Protein AF-A0A938SQA9-F1 (afdb_monomer_lite)

Foldseek 3Di:
DPPPPDDDPDDDCVVVVVPDDDDDDDKDKFAAQADDPPDPDDWARIWIDDDQKIWHAHLVLPPIFIDRCVVCVPSPDGCCVVCVVVSVVVSVVRNVVVVVDDDDPSVVCCNVVVGRSVPPPPVPPVPCPPDPPPDPLLVVQVVLPPVVPQWHALCSQQVPDPDSVVSVVCQCVLPPVNPRIHGSVSRSCPPPDD

Radius of gyration: 28.44 Å; chains: 1; bounding box: 55×54×74 Å

Structure (mmCIF, N/CA/C/O backbone):
data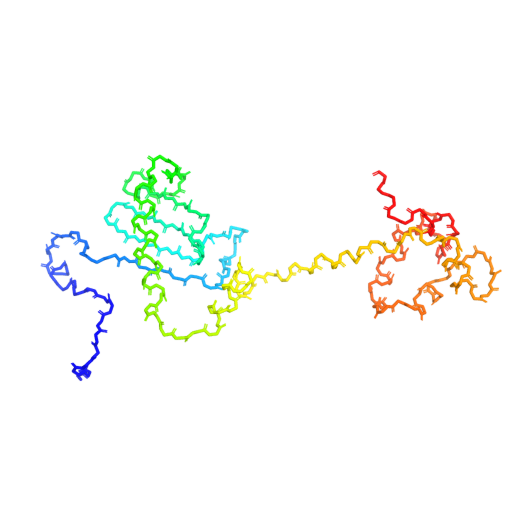_AF-A0A938SQA9-F1
#
_entry.id   AF-A0A938SQA9-F1
#
loop_
_atom_site.group_PDB
_atom_site.id
_atom_site.type_symbol
_atom_site.label_atom_id
_atom_site.label_alt_id
_atom_site.label_comp_id
_atom_site.label_asym_id
_atom_site.label_entity_id
_atom_site.label_seq_id
_atom_site.pdbx_PDB_ins_code
_atom_site.Cartn_x
_atom_site.Cartn_y
_atom_site.Cartn_z
_atom_site.occupancy
_atom_site.B_iso_or_equiv
_atom_site.auth_seq_id
_atom_site.auth_comp_id
_atom_site.auth_asym_id
_atom_site.auth_atom_id
_atom_site.pdbx_PDB_model_num
ATOM 1 N N . GLY A 1 1 ? -11.190 -30.948 10.405 1.00 49.88 1 GLY A N 1
ATOM 2 C CA . GLY A 1 1 ? -10.658 -30.102 11.488 1.00 49.88 1 GLY A CA 1
ATOM 3 C C . GLY A 1 1 ? -9.558 -29.235 10.922 1.00 49.88 1 GLY A C 1
ATOM 4 O O . GLY A 1 1 ? -8.825 -29.718 10.067 1.00 49.88 1 GLY A O 1
ATOM 5 N N . ARG A 1 2 ? -9.482 -27.964 11.330 1.00 51.16 2 ARG A N 1
ATOM 6 C CA . ARG A 1 2 ? -8.329 -27.094 11.043 1.00 51.16 2 ARG A CA 1
ATOM 7 C C . ARG A 1 2 ? -7.088 -27.708 11.719 1.00 51.16 2 ARG A C 1
ATOM 9 O O . ARG A 1 2 ? -7.249 -28.189 12.835 1.00 51.16 2 ARG A O 1
ATOM 16 N N . PRO A 1 3 ? -5.904 -27.733 11.088 1.00 67.00 3 PRO A N 1
ATOM 17 C CA . PRO A 1 3 ? -4.693 -28.218 11.747 1.00 67.00 3 PRO A CA 1
ATOM 18 C C . PRO A 1 3 ? -4.364 -27.350 12.970 1.00 67.00 3 PRO A C 1
ATOM 20 O O . PRO A 1 3 ? -4.473 -26.122 12.895 1.00 67.00 3 PRO A O 1
ATOM 23 N N . ASP A 1 4 ? -3.948 -27.980 14.070 1.00 66.69 4 ASP A N 1
ATOM 24 C CA . ASP A 1 4 ? -3.799 -27.359 15.400 1.00 66.69 4 ASP A CA 1
ATOM 25 C C . ASP A 1 4 ? -2.746 -26.232 15.475 1.00 66.69 4 ASP A C 1
ATOM 27 O O . ASP A 1 4 ? -2.646 -25.530 16.477 1.00 66.69 4 ASP A O 1
ATOM 31 N N . ASN A 1 5 ? -1.968 -26.024 14.411 1.00 76.75 5 ASN A N 1
ATOM 32 C CA . ASN A 1 5 ? -0.865 -25.066 14.331 1.00 76.75 5 ASN A CA 1
ATOM 33 C C . ASN A 1 5 ? -1.086 -23.915 13.330 1.00 76.75 5 ASN A C 1
ATOM 35 O O . ASN A 1 5 ? -0.167 -23.133 13.089 1.00 76.75 5 ASN A O 1
ATOM 39 N N . VAL A 1 6 ? -2.274 -23.786 12.728 1.00 75.69 6 VAL A N 1
ATOM 40 C CA . VAL A 1 6 ? -2.547 -22.685 11.789 1.00 75.69 6 VAL A CA 1
ATOM 41 C C . VAL A 1 6 ? -2.985 -21.444 12.560 1.00 75.69 6 VAL A C 1
ATOM 43 O O . VAL A 1 6 ? -4.162 -21.309 12.903 1.00 75.69 6 VAL A O 1
ATOM 46 N N . GLN A 1 7 ? -2.070 -20.498 12.770 1.00 81.00 7 GLN A N 1
ATOM 47 C CA . GLN A 1 7 ? -2.405 -19.169 13.283 1.00 81.00 7 GLN A CA 1
ATOM 48 C C . GLN A 1 7 ? -3.148 -18.362 12.208 1.00 81.00 7 GLN A C 1
ATOM 50 O O . GLN A 1 7 ? -2.720 -18.286 11.062 1.00 81.00 7 GLN A O 1
ATOM 55 N N . SER A 1 8 ? -4.316 -17.819 12.558 1.00 84.94 8 SER A N 1
ATOM 56 C CA . SER A 1 8 ? -5.137 -17.014 11.644 1.00 84.94 8 SER A CA 1
ATOM 57 C C . SER A 1 8 ? -4.740 -15.545 11.710 1.00 84.94 8 SER A C 1
ATOM 59 O O . SER A 1 8 ? -4.695 -14.988 12.807 1.00 84.94 8 SER A O 1
ATOM 61 N N . ASP A 1 9 ? -4.622 -14.895 10.553 1.00 87.38 9 ASP A N 1
ATOM 62 C CA . ASP A 1 9 ? -4.510 -13.428 10.479 1.00 87.38 9 ASP A CA 1
ATOM 63 C C . ASP A 1 9 ? -5.843 -12.731 10.810 1.00 87.38 9 ASP A C 1
ATOM 65 O O . ASP A 1 9 ? -5.880 -11.589 11.264 1.00 87.38 9 ASP A O 1
ATOM 69 N N . GLY A 1 10 ? -6.959 -13.446 10.633 1.00 89.00 10 GLY A N 1
ATOM 70 C CA . GLY A 1 10 ? -8.305 -12.966 10.941 1.00 89.00 10 GLY A CA 1
ATOM 71 C C . GLY A 1 10 ? -8.612 -12.791 12.436 1.00 89.00 10 GLY A C 1
ATOM 72 O O . GLY A 1 10 ? -7.844 -13.159 13.332 1.00 89.00 10 GLY A O 1
ATOM 73 N N . GLU A 1 11 ? -9.793 -12.238 12.692 1.00 91.12 11 GLU A N 1
ATOM 74 C CA . GLU A 1 11 ? -10.444 -12.204 14.004 1.00 91.12 11 GLU A CA 1
ATOM 75 C C . GLU A 1 11 ? -11.683 -13.091 13.951 1.00 91.12 11 GLU A C 1
ATOM 77 O O . GLU A 1 11 ? -12.368 -13.124 12.926 1.00 91.12 11 GLU A O 1
ATOM 82 N N . ASP A 1 12 ? -11.977 -13.793 15.045 1.00 90.69 12 ASP A N 1
ATOM 83 C CA . ASP A 1 12 ? -13.304 -14.378 15.211 1.00 90.69 12 ASP A CA 1
ATOM 84 C C . ASP A 1 12 ? -14.325 -13.243 15.347 1.00 90.69 12 ASP A C 1
ATOM 86 O O . ASP A 1 12 ? -14.087 -12.260 16.052 1.00 90.69 12 ASP A O 1
ATOM 90 N N . VAL A 1 13 ? -15.432 -13.359 14.622 1.00 93.88 13 VAL A N 1
ATOM 91 C CA . VAL A 1 13 ? -16.528 -12.375 14.602 1.00 93.88 13 VAL A CA 1
ATOM 92 C C . VAL A 1 13 ? -17.876 -13.043 14.864 1.00 93.88 13 VAL A C 1
ATOM 94 O O . VAL A 1 13 ? -18.923 -12.462 14.586 1.00 93.88 13 VAL A O 1
ATOM 97 N N . SER A 1 14 ? -17.864 -14.281 15.367 1.00 94.38 14 SER A N 1
ATOM 98 C CA . SER A 1 14 ? -19.069 -15.074 15.628 1.00 94.38 14 SER A CA 1
ATOM 99 C C . SER A 1 14 ? -20.016 -14.368 16.604 1.00 94.38 14 SER A C 1
ATOM 101 O O . SER A 1 14 ? -21.230 -14.444 16.451 1.00 94.38 14 SER A O 1
ATOM 103 N N . ASP A 1 15 ? -19.473 -13.612 17.558 1.00 94.62 15 ASP A N 1
ATOM 104 C CA . ASP A 1 15 ? -20.235 -12.760 18.471 1.00 94.62 15 ASP A CA 1
ATOM 105 C C . ASP A 1 15 ? -21.038 -11.670 17.742 1.00 94.62 15 ASP A C 1
ATOM 107 O O . ASP A 1 15 ? -22.209 -11.455 18.056 1.00 94.62 15 ASP A O 1
ATOM 111 N N . ILE A 1 16 ? -20.445 -11.024 16.732 1.00 95.00 16 ILE A N 1
ATOM 112 C CA . ILE A 1 16 ? -21.111 -10.003 15.908 1.00 95.00 16 ILE A CA 1
ATOM 113 C C . ILE A 1 16 ? -22.244 -10.630 15.089 1.00 95.00 16 ILE A C 1
ATOM 115 O O . ILE A 1 16 ? -23.342 -10.079 15.030 1.00 95.00 16 ILE A O 1
ATOM 119 N N . TRP A 1 17 ? -22.024 -11.821 14.519 1.00 93.44 17 TRP A N 1
ATOM 120 C CA . TRP A 1 17 ? -23.081 -12.577 13.830 1.00 93.44 17 TRP A CA 1
ATOM 121 C C . TRP A 1 17 ? -24.262 -12.926 14.747 1.00 93.44 17 TRP A C 1
ATOM 123 O O . TRP A 1 17 ? -25.390 -13.045 14.273 1.00 93.44 17 TRP A O 1
ATOM 133 N N . LEU A 1 18 ? -24.014 -13.063 16.051 1.00 96.75 18 LEU A N 1
ATOM 134 C CA . LEU A 1 18 ? -25.020 -13.354 17.075 1.00 96.75 18 LEU A CA 1
ATOM 135 C C . LEU A 1 18 ? -25.612 -12.091 17.732 1.00 96.75 18 LEU A C 1
ATOM 137 O O . LEU A 1 18 ? -26.348 -12.201 18.711 1.00 96.75 18 LEU A O 1
ATOM 141 N N . GLY A 1 19 ? -25.333 -10.902 17.187 1.00 96.31 19 GLY A N 1
ATOM 142 C CA . GLY A 1 19 ? -25.964 -9.640 17.586 1.00 96.31 19 GLY A CA 1
ATOM 143 C C . GLY A 1 19 ? -25.136 -8.751 18.517 1.00 96.31 19 GLY A C 1
ATOM 144 O O . GLY A 1 19 ? -25.627 -7.702 18.936 1.00 96.31 19 GLY A O 1
ATOM 145 N N . ALA A 1 20 ? -23.892 -9.119 18.840 1.00 96.56 20 ALA A N 1
ATOM 146 C CA . ALA A 1 20 ? -22.983 -8.211 19.535 1.00 96.56 20 ALA A CA 1
ATOM 147 C C . ALA A 1 20 ? -22.532 -7.058 18.617 1.00 96.56 20 ALA A C 1
ATOM 149 O O . ALA A 1 20 ? -22.509 -7.175 17.393 1.00 96.56 20 ALA A O 1
ATOM 150 N N . SER A 1 21 ? -22.114 -5.944 19.220 1.00 95.00 21 SER A N 1
ATOM 151 C CA . SER A 1 21 ? -21.495 -4.821 18.511 1.00 95.00 21 SER A CA 1
ATOM 152 C C . SER A 1 21 ? -20.201 -4.428 19.207 1.00 95.00 21 SER A C 1
ATOM 154 O O . SER A 1 21 ? -20.190 -4.154 20.408 1.00 95.00 21 SER A O 1
ATOM 156 N N . ARG A 1 22 ? -19.099 -4.420 18.456 1.00 93.06 22 ARG A N 1
ATOM 157 C CA . ARG A 1 22 ? -17.782 -3.975 18.922 1.00 93.06 22 ARG A CA 1
ATOM 158 C C . ARG A 1 22 ? -16.928 -3.502 17.747 1.00 93.06 22 ARG A C 1
ATOM 160 O O . ARG A 1 22 ? -17.129 -3.979 16.627 1.00 93.06 22 ARG A O 1
ATOM 167 N N . PRO A 1 23 ? -15.948 -2.612 17.980 1.00 90.25 23 PRO A N 1
ATOM 168 C CA . PRO A 1 23 ? -14.947 -2.319 16.970 1.00 90.25 23 PRO A CA 1
ATOM 169 C C . PRO A 1 23 ? -14.078 -3.551 16.690 1.00 90.25 23 PRO A C 1
ATOM 171 O O . PRO A 1 23 ? -13.968 -4.487 17.493 1.00 90.25 23 PRO A O 1
ATOM 174 N N . ARG A 1 24 ? -13.423 -3.517 15.533 1.00 90.25 24 ARG A N 1
ATOM 175 C CA . ARG A 1 24 ? -12.344 -4.443 15.202 1.00 90.25 24 ARG A CA 1
ATOM 176 C C . ARG A 1 24 ? -11.169 -4.240 16.166 1.00 90.25 24 ARG A C 1
ATOM 178 O O . ARG A 1 24 ? -10.905 -3.109 16.566 1.00 90.25 24 ARG A O 1
ATOM 185 N N . GLN A 1 25 ? -10.480 -5.318 16.534 1.00 90.62 25 GLN A N 1
ATOM 186 C CA . GLN A 1 25 ? -9.385 -5.260 17.511 1.00 90.62 25 GLN A CA 1
ATOM 187 C C . GLN A 1 25 ? -7.993 -5.266 16.871 1.00 90.62 25 GLN A C 1
ATOM 189 O O . GLN A 1 25 ? -7.050 -4.752 17.469 1.00 90.62 25 GLN A O 1
ATOM 194 N N . LYS A 1 26 ? -7.840 -5.849 15.678 1.00 93.31 26 LYS A N 1
ATOM 195 C CA . LYS A 1 26 ? -6.582 -5.895 14.928 1.00 93.31 26 LYS A CA 1
ATOM 196 C C . LYS A 1 26 ? -6.659 -4.992 13.696 1.00 93.31 26 LYS A C 1
ATOM 198 O O . LYS A 1 26 ? -7.711 -4.930 13.050 1.00 93.31 26 LYS A O 1
ATOM 203 N N . PRO A 1 27 ? -5.542 -4.373 13.290 1.00 95.75 27 PRO A N 1
ATOM 204 C CA . PRO A 1 27 ? -5.489 -3.646 12.032 1.00 95.75 27 PRO A CA 1
ATOM 205 C C . PRO A 1 27 ? -5.776 -4.559 10.836 1.00 95.75 27 PRO A C 1
ATOM 207 O O . PRO A 1 27 ? -5.541 -5.772 10.872 1.00 95.75 27 PRO A O 1
ATOM 210 N N . LEU A 1 28 ? -6.276 -3.964 9.760 1.00 97.12 28 LEU A N 1
ATOM 211 C CA . LEU A 1 28 ? -6.304 -4.592 8.443 1.00 97.12 28 LEU A CA 1
ATOM 212 C C . LEU A 1 28 ? -5.104 -4.108 7.639 1.00 97.12 28 LEU A C 1
ATOM 214 O O . LEU A 1 28 ? -4.744 -2.935 7.718 1.00 97.12 28 LEU A O 1
ATOM 218 N N . TYR A 1 29 ? -4.530 -5.006 6.849 1.00 97.56 29 TYR A N 1
ATOM 219 C CA . TYR A 1 29 ? -3.364 -4.736 6.025 1.00 97.56 29 TYR A CA 1
ATOM 220 C C . TYR A 1 29 ? -3.633 -5.157 4.586 1.00 97.56 29 TYR A C 1
ATOM 222 O O . TYR A 1 29 ? -4.278 -6.179 4.342 1.00 97.56 29 TYR A O 1
ATOM 230 N N . TRP A 1 30 ? -3.097 -4.392 3.644 1.00 97.00 30 TRP A N 1
ATOM 231 C CA . TRP A 1 30 ? -3.124 -4.716 2.226 1.00 97.00 30 TRP A CA 1
ATOM 232 C C . TRP A 1 30 ? -1.751 -4.483 1.611 1.00 97.00 30 TRP A C 1
ATOM 234 O O . TRP A 1 30 ? -1.043 -3.537 1.954 1.00 97.00 30 TRP A O 1
ATOM 244 N N . GLU A 1 31 ? -1.413 -5.347 0.662 1.00 95.88 31 GLU A N 1
ATOM 245 C CA . GLU A 1 31 ? -0.304 -5.159 -0.259 1.00 95.88 31 GLU A CA 1
ATOM 246 C C . GLU A 1 31 ? -0.830 -5.378 -1.677 1.00 95.88 31 GLU A C 1
ATOM 248 O O . GLU A 1 31 ? -1.293 -6.470 -2.018 1.00 95.88 31 GLU A O 1
ATOM 253 N N . TRP A 1 32 ? -0.752 -4.340 -2.504 1.00 91.81 32 TRP A N 1
ATOM 254 C CA . TRP A 1 32 ? -1.183 -4.378 -3.890 1.00 91.81 32 TRP A CA 1
ATOM 255 C C . TRP A 1 32 ? 0.025 -4.294 -4.816 1.00 91.81 32 TRP A C 1
ATOM 257 O O . TRP A 1 32 ? 0.603 -3.238 -5.041 1.00 91.81 32 TRP A O 1
ATOM 267 N N . LEU A 1 33 ? 0.431 -5.447 -5.347 1.00 93.00 33 LEU A N 1
ATOM 268 C CA . LEU A 1 33 ? 1.609 -5.561 -6.215 1.00 93.00 33 LEU A CA 1
ATOM 269 C C . LEU A 1 33 ? 1.308 -5.270 -7.690 1.00 93.00 33 LEU A C 1
ATOM 271 O O . LEU A 1 33 ? 2.221 -5.300 -8.510 1.00 93.00 33 LEU A O 1
ATOM 275 N N . PHE A 1 34 ? 0.048 -5.027 -8.042 1.00 89.50 34 PHE A N 1
ATOM 276 C CA . PHE A 1 34 ? -0.422 -4.870 -9.417 1.00 89.50 34 PHE A CA 1
ATOM 277 C C . PHE A 1 34 ? -1.268 -3.607 -9.546 1.00 89.50 34 PHE A C 1
ATOM 279 O O . PHE A 1 34 ? -1.771 -3.087 -8.551 1.00 89.50 34 PHE A O 1
ATOM 286 N N . ARG A 1 35 ? -1.414 -3.111 -10.773 1.00 85.19 35 ARG A N 1
ATOM 287 C CA . ARG A 1 35 ? -2.228 -1.934 -11.068 1.00 85.19 35 ARG A CA 1
ATOM 288 C C . ARG A 1 35 ? -3.704 -2.183 -10.783 1.00 85.19 35 ARG A C 1
ATOM 290 O O . ARG A 1 35 ? -4.221 -3.288 -10.954 1.00 85.19 35 ARG A O 1
ATOM 297 N N . VAL A 1 36 ? -4.388 -1.101 -10.429 1.00 78.69 36 VAL A N 1
ATOM 298 C CA . VAL A 1 36 ? -5.848 -1.043 -10.427 1.00 78.69 36 VAL A CA 1
ATOM 299 C C . VAL A 1 36 ? -6.305 -0.926 -11.878 1.00 78.69 36 VAL A C 1
ATOM 301 O O . VAL A 1 36 ? -5.870 -0.038 -12.607 1.00 78.69 36 VAL A O 1
ATOM 304 N N . TRP A 1 37 ? -7.129 -1.863 -12.339 1.00 71.81 37 TRP A N 1
ATOM 305 C CA . TRP A 1 37 ? -7.622 -1.852 -13.715 1.00 71.81 37 TRP A CA 1
ATOM 306 C C . TRP A 1 37 ? -8.806 -0.891 -13.843 1.00 71.81 37 TRP A C 1
ATOM 308 O O . TRP A 1 37 ? -9.750 -0.980 -13.064 1.00 71.81 37 TRP A O 1
ATOM 318 N N . GLY A 1 38 ? -8.778 -0.025 -14.859 1.00 69.06 38 GLY A N 1
ATOM 319 C CA . GLY A 1 38 ? -9.880 0.894 -15.179 1.00 69.06 38 GLY A CA 1
ATOM 320 C C . GLY A 1 38 ? -9.699 2.334 -14.692 1.00 69.06 38 GLY A C 1
ATOM 321 O O . GLY A 1 38 ? -10.524 3.172 -15.036 1.00 69.06 38 GLY A O 1
ATOM 322 N N . ASP A 1 39 ? -8.616 2.629 -13.974 1.00 63.75 39 ASP A N 1
ATOM 323 C CA . ASP A 1 39 ? -8.245 3.976 -13.538 1.00 63.75 39 ASP A CA 1
ATOM 324 C C . ASP A 1 39 ? -6.749 4.218 -13.830 1.00 63.75 39 ASP A C 1
ATOM 326 O O . ASP A 1 39 ? -5.946 3.282 -13.816 1.00 63.75 39 ASP A O 1
ATOM 330 N N . GLU A 1 40 ? -6.363 5.460 -14.130 1.00 73.25 40 GLU A N 1
ATOM 331 C CA . GLU A 1 40 ? -4.949 5.865 -14.216 1.00 73.25 40 GLU A CA 1
ATOM 332 C C . GLU A 1 40 ? -4.323 6.063 -12.825 1.00 73.25 40 GLU A C 1
ATOM 334 O O . GLU A 1 40 ? -3.108 6.251 -12.701 1.00 73.25 40 GLU A O 1
ATOM 339 N N . TYR A 1 41 ? -5.137 5.990 -11.770 1.00 79.12 41 TYR A N 1
ATOM 340 C CA . TYR A 1 41 ? -4.698 6.085 -10.390 1.00 79.12 41 TYR A CA 1
ATOM 341 C C . TYR A 1 41 ? -3.704 4.974 -9.999 1.00 79.12 41 TYR A C 1
ATOM 343 O O . TYR A 1 41 ? -3.956 3.773 -10.128 1.00 79.12 41 TYR A O 1
ATOM 351 N N . LEU A 1 42 ? -2.549 5.399 -9.477 1.00 82.12 42 LEU A N 1
ATOM 352 C CA . LEU A 1 42 ? -1.494 4.540 -8.936 1.00 82.12 42 LEU A CA 1
ATOM 353 C C . LEU A 1 42 ? -1.311 4.843 -7.438 1.00 82.12 42 LEU A C 1
ATOM 355 O O . LEU A 1 42 ? -0.464 5.684 -7.086 1.00 82.12 42 LEU A O 1
ATOM 359 N N . PRO A 1 43 ? -2.095 4.193 -6.556 1.00 86.69 43 PRO A N 1
ATOM 360 C CA . PRO A 1 43 ? -1.938 4.353 -5.118 1.00 86.69 43 PRO A CA 1
ATOM 361 C C . PRO A 1 43 ? -0.585 3.805 -4.655 1.00 86.69 43 PRO A C 1
ATOM 363 O O . PRO A 1 43 ? 0.010 2.948 -5.323 1.00 86.69 43 PRO A O 1
ATOM 366 N N . PRO A 1 44 ? -0.091 4.256 -3.493 1.00 93.94 44 PRO A N 1
ATOM 367 C CA . PRO A 1 44 ? 0.959 3.534 -2.795 1.00 93.94 44 PRO A CA 1
ATOM 368 C C . PRO A 1 44 ? 0.557 2.064 -2.562 1.00 93.94 44 PRO A C 1
ATOM 370 O O . PRO A 1 44 ? -0.608 1.743 -2.326 1.00 93.94 44 PRO A O 1
ATOM 373 N N . MET A 1 45 ? 1.521 1.148 -2.676 1.00 94.69 45 MET A N 1
ATOM 374 C CA . MET A 1 45 ? 1.237 -0.295 -2.749 1.00 94.69 45 MET A CA 1
ATOM 375 C C . MET A 1 45 ? 0.911 -0.944 -1.399 1.00 94.69 45 MET A C 1
ATOM 377 O O . MET A 1 45 ? 0.395 -2.060 -1.381 1.00 94.69 45 MET A O 1
ATOM 381 N N . LEU A 1 46 ? 1.229 -0.300 -0.277 1.00 97.38 46 LEU A N 1
ATOM 382 C CA . LEU A 1 46 ? 0.916 -0.803 1.057 1.00 97.38 46 LEU A CA 1
ATOM 383 C C . LEU A 1 46 ? -0.194 0.034 1.679 1.00 97.38 46 LEU A C 1
ATOM 385 O O . LEU A 1 46 ? -0.176 1.257 1.560 1.00 97.38 46 LEU A O 1
ATOM 389 N N . ALA A 1 47 ? -1.108 -0.613 2.400 1.00 98.12 47 ALA A N 1
ATOM 390 C CA . ALA A 1 47 ? -2.117 0.083 3.186 1.00 98.12 47 ALA A CA 1
ATOM 391 C C . ALA A 1 47 ? -2.373 -0.586 4.538 1.00 98.12 47 ALA A C 1
ATOM 393 O O . ALA A 1 47 ? -2.330 -1.812 4.659 1.00 98.12 47 ALA A O 1
ATOM 394 N N . ILE A 1 48 ? -2.691 0.225 5.546 1.00 98.44 48 ILE A N 1
ATOM 395 C CA . ILE A 1 48 ? -3.144 -0.210 6.870 1.00 98.44 48 ILE A CA 1
ATOM 396 C C . ILE A 1 48 ? -4.406 0.556 7.262 1.00 98.44 48 ILE A C 1
ATOM 398 O O . ILE A 1 48 ? -4.490 1.768 7.075 1.00 98.44 48 ILE A O 1
ATOM 402 N N . ARG A 1 49 ? -5.389 -0.146 7.831 1.00 97.81 49 ARG A N 1
ATOM 403 C CA . ARG A 1 49 ? -6.587 0.443 8.441 1.00 97.81 49 ARG A CA 1
ATOM 404 C C . ARG A 1 49 ? -6.629 0.058 9.913 1.00 97.81 49 ARG A C 1
ATOM 406 O O . ARG A 1 49 ? -6.764 -1.122 10.235 1.00 97.81 49 ARG A O 1
ATOM 413 N N . ASP A 1 50 ? -6.546 1.058 10.782 1.00 97.19 50 ASP A N 1
ATOM 414 C CA . ASP A 1 50 ? -6.583 0.891 12.236 1.00 97.19 50 ASP A CA 1
ATOM 415 C C . ASP A 1 50 ? -7.443 1.991 12.881 1.00 97.19 50 ASP A C 1
ATOM 417 O O . ASP A 1 50 ? -7.292 3.176 12.580 1.00 97.19 50 ASP A O 1
ATOM 421 N N . GLY A 1 51 ? -8.405 1.618 13.726 1.00 94.94 51 GLY A N 1
ATOM 422 C CA . GLY A 1 51 ? -9.320 2.570 14.372 1.00 94.94 51 GLY A CA 1
ATOM 423 C C . GLY A 1 51 ? -10.133 3.407 13.377 1.00 94.94 51 GLY A C 1
ATOM 424 O O . GLY A 1 51 ? -10.974 2.870 12.661 1.00 94.94 51 GLY A O 1
ATOM 425 N N . GLN A 1 52 ? -9.877 4.714 13.281 1.00 96.44 52 GLN A N 1
ATOM 426 C CA . GLN A 1 52 ? -10.478 5.631 12.289 1.00 96.44 52 GLN A CA 1
ATOM 427 C C . GLN A 1 52 ? -9.592 5.867 11.051 1.00 96.44 52 GLN A C 1
ATOM 429 O O . GLN A 1 52 ? -10.080 6.254 9.994 1.00 96.44 52 GLN A O 1
ATOM 434 N N . TRP A 1 53 ? -8.303 5.562 11.170 1.00 98.44 53 TRP A N 1
ATOM 435 C CA . TRP A 1 53 ? -7.281 5.917 10.202 1.00 98.44 53 TRP A CA 1
ATOM 436 C C . TRP A 1 53 ? -7.096 4.854 9.128 1.00 98.44 53 TRP A C 1
ATOM 438 O O . TRP A 1 53 ? -7.046 3.654 9.430 1.00 98.44 53 TRP A O 1
ATOM 448 N N . LYS A 1 54 ? -6.952 5.296 7.881 1.00 98.44 54 LYS A N 1
ATOM 449 C CA . LYS A 1 54 ? -6.387 4.508 6.785 1.00 98.44 54 LYS A CA 1
ATOM 450 C C . LYS A 1 54 ? -5.135 5.212 6.288 1.00 98.44 54 LYS A C 1
ATOM 452 O O . LYS A 1 54 ? -5.209 6.378 5.927 1.00 98.44 54 LYS A O 1
ATOM 457 N N . LEU A 1 55 ? -4.015 4.504 6.274 1.00 98.75 55 LEU A N 1
ATOM 458 C CA . LEU A 1 55 ? -2.748 4.992 5.738 1.00 98.75 55 LEU A CA 1
ATOM 459 C C . LEU A 1 55 ? -2.376 4.161 4.512 1.00 98.75 55 LEU A C 1
ATOM 461 O O . LEU A 1 55 ? -2.465 2.933 4.568 1.00 98.75 55 LEU A O 1
ATOM 465 N N . LEU A 1 56 ? -1.903 4.823 3.460 1.00 98.25 56 LEU A N 1
ATOM 466 C CA . LEU A 1 56 ? -1.223 4.211 2.325 1.00 98.25 56 LEU A CA 1
ATOM 467 C C . LEU A 1 56 ? 0.225 4.713 2.262 1.00 98.25 56 LEU A C 1
ATOM 469 O O . LEU A 1 56 ? 0.473 5.892 2.489 1.00 98.25 56 LEU A O 1
ATOM 473 N N . VAL A 1 57 ? 1.180 3.829 1.958 1.00 97.81 57 VAL A N 1
ATOM 474 C CA . VAL A 1 57 ? 2.603 4.165 1.735 1.00 97.81 57 VAL A CA 1
ATOM 475 C C . VAL A 1 57 ? 3.229 3.250 0.682 1.00 97.81 57 VAL A C 1
ATOM 477 O O . VAL A 1 57 ? 2.753 2.148 0.403 1.00 97.81 57 VAL A O 1
ATOM 480 N N . ASN A 1 58 ? 4.332 3.692 0.083 1.00 95.12 58 ASN A N 1
ATOM 481 C CA . ASN A 1 58 ? 5.198 2.816 -0.700 1.00 95.12 58 ASN A CA 1
ATOM 482 C C . ASN A 1 58 ? 5.943 1.837 0.223 1.00 95.12 58 ASN A C 1
ATOM 484 O O . ASN A 1 58 ? 6.058 2.062 1.426 1.00 95.12 58 ASN A O 1
ATOM 488 N N . HIS A 1 59 ? 6.536 0.779 -0.340 1.00 94.31 59 HIS A N 1
ATOM 489 C CA . HIS A 1 59 ? 7.350 -0.177 0.430 1.00 94.31 59 HIS A CA 1
ATOM 490 C C . HIS A 1 59 ? 8.537 0.452 1.177 1.00 94.31 59 HIS A C 1
ATOM 492 O O . HIS A 1 59 ? 8.999 -0.117 2.159 1.00 94.31 59 HIS A O 1
ATOM 498 N N . ASP A 1 60 ? 9.027 1.615 0.739 1.00 91.75 60 ASP A N 1
ATOM 499 C CA . ASP A 1 60 ? 10.075 2.379 1.432 1.00 91.75 60 ASP A CA 1
ATOM 500 C C . ASP A 1 60 ? 9.526 3.396 2.455 1.00 91.75 60 ASP A C 1
ATOM 502 O O . ASP A 1 60 ? 10.288 4.198 2.992 1.00 91.75 60 ASP A O 1
ATOM 506 N N . GLY A 1 61 ? 8.216 3.374 2.728 1.00 92.31 61 GLY A N 1
ATOM 507 C CA . GLY A 1 61 ? 7.527 4.302 3.628 1.00 92.31 61 GLY A CA 1
ATOM 508 C C . GLY A 1 61 ? 7.288 5.698 3.043 1.00 92.31 61 GLY A C 1
ATOM 509 O O . GLY A 1 61 ? 6.769 6.564 3.741 1.00 92.31 61 GLY A O 1
ATOM 510 N N . SER A 1 62 ? 7.670 5.948 1.784 1.00 93.62 62 SER A N 1
ATOM 511 C CA . SER A 1 62 ? 7.424 7.228 1.108 1.00 93.62 62 SER A CA 1
ATOM 512 C C . SER A 1 62 ? 5.992 7.347 0.575 1.00 93.62 62 SER A C 1
ATOM 514 O O . SER A 1 62 ? 5.260 6.359 0.522 1.00 93.62 62 SER A O 1
ATOM 516 N N . LYS A 1 63 ? 5.624 8.556 0.119 1.00 94.25 63 LYS A N 1
ATOM 517 C CA . LYS A 1 63 ? 4.305 8.871 -0.461 1.00 94.25 63 LYS A CA 1
ATOM 518 C C . LYS A 1 63 ? 3.165 8.460 0.484 1.00 94.25 63 LYS A C 1
ATOM 520 O O . LYS A 1 63 ? 2.288 7.691 0.111 1.00 94.25 63 LYS A O 1
ATOM 525 N N . ALA A 1 64 ? 3.266 8.916 1.731 1.00 97.44 64 ALA A N 1
ATOM 526 C CA . ALA A 1 64 ? 2.240 8.681 2.732 1.00 97.44 64 ALA A CA 1
ATOM 527 C C . ALA A 1 64 ? 0.974 9.468 2.388 1.00 97.44 64 ALA A C 1
ATOM 529 O O . ALA A 1 64 ? 1.062 10.671 2.173 1.00 97.44 64 ALA A O 1
ATOM 530 N N . GLU A 1 65 ? -0.159 8.776 2.378 1.00 98.06 65 GLU A N 1
ATOM 531 C CA . GLU A 1 65 ? -1.505 9.338 2.228 1.00 98.06 65 GLU A CA 1
ATOM 532 C C . GLU A 1 65 ? -2.330 8.841 3.427 1.00 98.06 65 GLU A C 1
ATOM 534 O O . GLU A 1 65 ? -2.370 7.631 3.683 1.00 98.06 65 GLU A O 1
ATOM 539 N N . LEU A 1 66 ? -2.938 9.740 4.208 1.00 98.56 66 LEU A N 1
ATOM 540 C CA . LEU A 1 66 ? -3.661 9.398 5.440 1.00 98.56 66 LEU A CA 1
ATOM 541 C C . LEU A 1 66 ? -5.082 9.964 5.423 1.00 98.56 66 LEU A C 1
ATOM 543 O O . LEU A 1 66 ? -5.270 11.159 5.230 1.00 98.56 66 LEU A O 1
ATOM 547 N N . TYR A 1 67 ? -6.063 9.120 5.747 1.00 98.44 67 TYR A N 1
ATOM 548 C CA . TYR A 1 67 ? -7.485 9.466 5.703 1.00 98.44 67 TYR A CA 1
ATOM 549 C C . TYR A 1 67 ? -8.219 9.106 7.000 1.00 98.44 67 TYR A C 1
ATOM 551 O O . TYR A 1 67 ? -8.012 8.027 7.574 1.00 98.44 67 TYR A O 1
ATOM 559 N N . ASP A 1 68 ? -9.118 9.992 7.441 1.00 97.94 68 ASP A N 1
ATOM 560 C CA . ASP A 1 68 ? -10.046 9.773 8.560 1.00 97.94 68 ASP A CA 1
ATOM 561 C C . ASP A 1 68 ? -11.371 9.183 8.049 1.00 97.94 68 ASP A C 1
ATOM 563 O O . ASP A 1 68 ? -12.331 9.900 7.779 1.00 97.94 68 ASP A O 1
ATOM 567 N N . ILE A 1 69 ? -11.435 7.859 7.911 1.00 96.81 69 ILE A N 1
ATOM 568 C CA . ILE A 1 69 ? -12.513 7.159 7.190 1.00 96.81 69 ILE A CA 1
ATOM 569 C C . ILE A 1 69 ? -13.933 7.439 7.721 1.00 96.81 69 ILE A C 1
ATOM 571 O O . ILE A 1 69 ? -14.843 7.589 6.906 1.00 96.81 69 ILE A O 1
ATOM 575 N N . PRO A 1 70 ? -14.192 7.519 9.043 1.00 95.94 70 PRO A N 1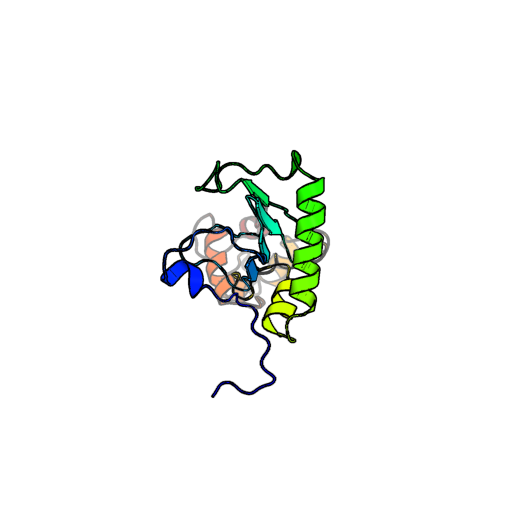
ATOM 576 C CA . PRO A 1 70 ? -15.511 7.909 9.541 1.00 95.94 70 PRO A CA 1
ATOM 577 C C . PRO A 1 70 ? -15.973 9.304 9.100 1.00 95.94 70 PRO A C 1
ATOM 579 O O . PRO A 1 70 ? -17.179 9.531 9.014 1.00 95.94 70 PRO A O 1
ATOM 582 N N . ARG A 1 71 ? -15.043 10.239 8.867 1.00 95.81 71 ARG A N 1
ATOM 583 C CA . ARG A 1 71 ? -15.346 11.617 8.442 1.00 95.81 71 ARG A CA 1
ATOM 584 C C . ARG A 1 71 ? -15.240 11.809 6.931 1.00 95.81 71 ARG A C 1
ATOM 586 O O . ARG A 1 71 ? -15.938 12.657 6.390 1.00 95.81 71 ARG A O 1
ATOM 593 N N . ASP A 1 72 ? -14.406 11.012 6.279 1.00 94.94 72 ASP A N 1
ATOM 594 C CA . ASP A 1 72 ? -14.078 11.081 4.861 1.00 94.94 72 ASP A CA 1
ATOM 595 C C . ASP A 1 72 ? -14.110 9.677 4.244 1.00 94.94 72 ASP A C 1
ATOM 597 O O . ASP A 1 72 ? -13.092 9.046 3.964 1.00 94.94 72 ASP A O 1
ATOM 601 N N . CYS A 1 73 ? -15.323 9.147 4.077 1.00 92.75 73 CYS A N 1
ATOM 602 C CA . CYS A 1 73 ? -15.518 7.804 3.530 1.00 92.75 73 CYS A CA 1
ATOM 603 C C . CYS A 1 73 ? -15.127 7.677 2.047 1.00 92.75 73 CYS A C 1
ATOM 605 O O . CYS A 1 73 ? -14.954 6.555 1.572 1.00 92.75 73 CYS A O 1
ATOM 607 N N . ALA A 1 74 ? -15.011 8.805 1.337 1.00 92.12 74 ALA A N 1
ATOM 608 C CA . ALA A 1 74 ? -14.623 8.877 -0.067 1.00 92.12 74 ALA A CA 1
ATOM 609 C C . ALA A 1 74 ? -13.107 9.060 -0.263 1.00 92.12 74 ALA A C 1
ATOM 611 O O . ALA A 1 74 ? -12.647 8.970 -1.397 1.00 92.12 74 ALA A O 1
ATOM 612 N N . GLU A 1 75 ? -12.341 9.252 0.821 1.00 93.75 75 GLU A N 1
ATOM 613 C CA . GLU A 1 75 ? -10.879 9.420 0.790 1.00 93.75 75 GLU A CA 1
ATOM 614 C C . GLU A 1 75 ? -10.451 10.636 -0.058 1.00 93.75 75 GLU A C 1
ATOM 616 O O . GLU A 1 75 ? -9.475 10.596 -0.805 1.00 93.75 75 GLU A O 1
ATOM 621 N N . GLU A 1 76 ? -11.203 11.734 0.044 1.00 93.62 76 GLU A N 1
ATOM 622 C CA . GLU A 1 76 ? -10.971 12.965 -0.723 1.00 93.62 76 GLU A CA 1
ATOM 623 C C . GLU A 1 76 ? -9.936 13.896 -0.071 1.00 93.62 76 GLU A C 1
ATOM 625 O O . GLU A 1 76 ? -9.350 14.743 -0.748 1.00 93.62 76 GLU A O 1
ATOM 630 N N . HIS A 1 77 ? -9.695 13.754 1.236 1.00 95.31 77 HIS A N 1
ATOM 631 C CA . HIS A 1 77 ? -8.896 14.683 2.030 1.00 95.31 77 HIS A CA 1
ATOM 632 C C . HIS A 1 77 ? -7.708 13.974 2.682 1.00 95.31 77 HIS A C 1
ATOM 634 O O . HIS A 1 77 ? -7.821 13.398 3.765 1.00 95.31 77 HIS A O 1
ATOM 640 N N . ASP A 1 78 ? -6.541 14.067 2.043 1.00 97.19 78 ASP A N 1
ATOM 641 C CA . ASP A 1 78 ? -5.288 13.609 2.644 1.00 97.19 78 ASP A CA 1
ATOM 642 C C . ASP A 1 78 ? -4.874 14.536 3.798 1.00 97.19 78 ASP A C 1
ATOM 644 O O . ASP A 1 78 ? -4.622 15.729 3.611 1.00 97.19 78 ASP A O 1
ATOM 648 N N . VAL A 1 79 ? -4.807 13.977 5.007 1.00 98.12 79 VAL A N 1
ATOM 649 C CA . VAL A 1 79 ? -4.430 14.676 6.242 1.00 98.12 79 VAL A CA 1
ATOM 650 C C . VAL A 1 79 ? -3.073 14.220 6.792 1.00 98.12 79 VAL A C 1
ATOM 652 O O . VAL A 1 79 ? -2.756 14.486 7.954 1.00 98.12 79 VAL A O 1
ATOM 655 N N . ALA A 1 80 ? -2.242 13.554 5.981 1.00 97.94 80 ALA A N 1
ATOM 656 C CA . ALA A 1 80 ? -0.938 13.034 6.403 1.00 97.94 80 ALA A CA 1
ATOM 657 C C . ALA A 1 80 ? -0.011 14.116 6.980 1.00 97.94 80 ALA A C 1
ATOM 659 O O . ALA A 1 80 ? 0.619 13.901 8.017 1.00 97.94 80 ALA A O 1
ATOM 660 N N . GLU A 1 81 ? 0.042 15.296 6.353 1.00 97.44 81 GLU A N 1
ATOM 661 C CA . GLU A 1 81 ? 0.881 16.412 6.816 1.00 97.44 81 GLU A CA 1
ATOM 662 C C . GLU A 1 81 ? 0.428 16.979 8.170 1.00 97.44 81 GLU A C 1
ATOM 664 O O . GLU A 1 81 ? 1.253 17.466 8.944 1.00 97.44 81 GLU A O 1
ATOM 669 N N . ALA A 1 82 ? -0.871 16.893 8.476 1.00 98.06 82 ALA A N 1
ATOM 670 C CA . ALA A 1 82 ? -1.446 17.386 9.725 1.00 98.06 82 ALA A CA 1
ATOM 671 C C . ALA A 1 82 ? -1.274 16.405 10.900 1.00 98.06 82 ALA A C 1
ATOM 673 O O . ALA A 1 82 ? -1.370 16.825 12.053 1.00 98.06 82 ALA A O 1
ATOM 674 N N . HIS A 1 83 ? -1.004 15.124 10.619 1.00 98.25 83 HIS A N 1
ATOM 675 C CA . HIS A 1 83 ? -0.901 14.048 11.614 1.00 98.25 83 HIS A CA 1
ATOM 676 C C . HIS A 1 83 ? 0.380 13.199 11.451 1.00 98.25 83 HIS A C 1
ATOM 678 O O . HIS A 1 83 ? 0.308 11.969 11.309 1.00 98.25 83 HIS A O 1
ATOM 684 N N . PRO A 1 84 ? 1.581 13.811 11.469 1.00 98.12 84 PRO A N 1
ATOM 685 C CA . PRO A 1 84 ? 2.842 13.111 11.210 1.00 98.12 84 PRO A CA 1
ATOM 686 C C . PRO A 1 84 ? 3.152 12.005 12.233 1.00 98.12 84 PRO A C 1
ATOM 688 O O . PRO A 1 84 ? 3.822 11.021 11.910 1.00 98.12 84 PRO A O 1
ATOM 691 N N . GLU A 1 85 ? 2.668 12.137 13.467 1.00 98.44 85 GLU A N 1
ATOM 692 C CA . GLU A 1 85 ? 2.781 11.121 14.511 1.00 98.44 85 GLU A CA 1
ATOM 693 C C . GLU A 1 85 ? 2.011 9.842 14.160 1.00 98.44 85 GLU A C 1
ATOM 695 O O . GLU A 1 85 ? 2.562 8.747 14.301 1.00 98.44 85 GLU A O 1
ATOM 700 N N . ILE A 1 86 ? 0.793 9.978 13.622 1.00 98.50 86 ILE A N 1
ATOM 701 C CA . ILE A 1 86 ? -0.045 8.853 13.190 1.00 98.50 86 ILE A CA 1
ATOM 702 C C . ILE A 1 86 ? 0.566 8.187 11.959 1.00 98.50 86 ILE A C 1
ATOM 704 O O . ILE A 1 86 ? 0.682 6.961 11.915 1.00 98.50 86 ILE A O 1
ATOM 708 N N . VAL A 1 87 ? 1.032 8.982 10.987 1.00 98.62 87 VAL A N 1
ATOM 709 C CA . VAL A 1 87 ? 1.742 8.468 9.806 1.00 98.62 87 VAL A CA 1
ATOM 710 C C . VAL A 1 87 ? 2.943 7.630 10.231 1.00 98.62 87 VAL A C 1
ATOM 712 O O . VAL A 1 87 ? 3.100 6.498 9.771 1.00 98.62 87 VAL A O 1
ATOM 715 N N . LYS A 1 88 ? 3.779 8.146 11.138 1.00 98.38 88 LYS A N 1
ATOM 716 C CA . LYS A 1 88 ? 4.976 7.443 11.614 1.00 98.38 88 LYS A CA 1
ATOM 717 C C . LYS A 1 88 ? 4.629 6.128 12.308 1.00 98.38 88 LYS A C 1
ATOM 719 O O . LYS A 1 88 ? 5.266 5.109 12.035 1.00 98.38 88 LYS A O 1
ATOM 724 N N . GLU A 1 89 ? 3.642 6.146 13.198 1.00 98.50 89 GLU A N 1
ATOM 725 C CA . GLU A 1 89 ? 3.205 4.956 13.922 1.00 98.50 89 GLU A CA 1
ATOM 726 C C . GLU A 1 89 ? 2.679 3.876 12.969 1.00 98.50 89 GLU A C 1
ATOM 728 O O . GLU A 1 89 ? 3.160 2.737 12.982 1.00 98.50 89 GLU A O 1
ATOM 733 N N . LEU A 1 90 ? 1.714 4.234 12.120 1.00 98.62 90 LEU A N 1
ATOM 734 C CA . LEU A 1 90 ? 1.065 3.292 11.216 1.00 98.62 90 LEU A CA 1
ATOM 735 C C . LEU A 1 90 ? 2.025 2.787 10.132 1.00 98.62 90 LEU A C 1
ATOM 737 O O . LEU A 1 90 ? 1.992 1.598 9.816 1.00 98.62 90 LEU A O 1
ATOM 741 N N . THR A 1 91 ? 2.942 3.627 9.638 1.00 98.44 91 THR A N 1
ATOM 742 C CA . THR A 1 91 ? 4.011 3.199 8.717 1.00 98.44 91 THR A CA 1
ATOM 743 C C . THR A 1 91 ? 4.892 2.139 9.369 1.00 98.44 91 THR A C 1
ATOM 745 O O . THR A 1 91 ? 5.168 1.107 8.760 1.00 98.44 91 THR A O 1
ATOM 748 N N . GLY A 1 92 ? 5.299 2.349 10.626 1.00 97.50 92 GLY A N 1
ATOM 749 C CA . GLY A 1 92 ? 6.105 1.377 11.365 1.00 97.50 92 GLY A CA 1
ATOM 750 C C . GLY A 1 92 ? 5.405 0.023 11.503 1.00 97.50 92 GLY A C 1
ATOM 751 O O . GLY A 1 92 ? 6.008 -1.014 11.224 1.00 97.50 92 GLY A O 1
ATOM 752 N N . ARG A 1 93 ? 4.113 0.027 11.860 1.00 97.88 93 ARG A N 1
ATOM 753 C CA . ARG A 1 93 ? 3.297 -1.199 11.942 1.00 97.88 93 ARG A CA 1
ATOM 754 C C . ARG A 1 93 ? 3.155 -1.889 10.582 1.00 97.88 93 ARG A C 1
ATOM 756 O O . ARG A 1 93 ? 3.255 -3.111 10.506 1.00 97.88 93 ARG A O 1
ATOM 763 N N . LEU A 1 94 ? 2.916 -1.122 9.521 1.00 97.69 94 LEU A N 1
ATOM 764 C CA . LEU A 1 94 ? 2.694 -1.6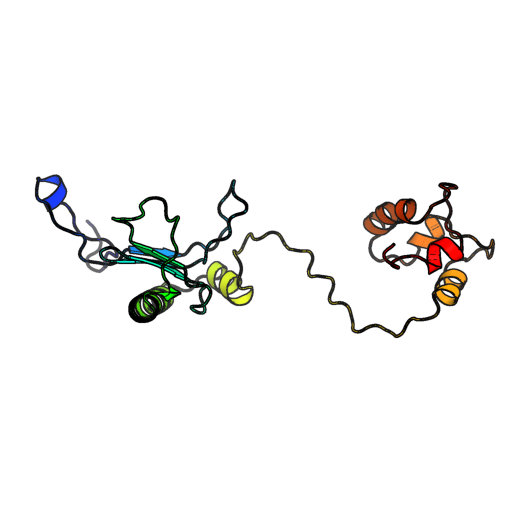27 8.165 1.00 97.69 94 LEU A CA 1
ATOM 765 C C . LEU A 1 94 ? 3.963 -2.237 7.554 1.00 97.69 94 LEU A C 1
ATOM 767 O O . LEU A 1 94 ? 3.905 -3.329 6.993 1.00 97.69 94 LEU A O 1
ATOM 771 N N . VAL A 1 95 ? 5.119 -1.592 7.726 1.00 94.56 95 VAL A N 1
ATOM 772 C CA . VAL A 1 95 ? 6.413 -2.132 7.277 1.00 94.56 95 VAL A CA 1
ATOM 773 C C . VAL A 1 95 ? 6.781 -3.394 8.060 1.00 94.56 95 VAL A C 1
ATOM 775 O O . VAL A 1 95 ? 7.200 -4.381 7.458 1.00 94.56 95 VAL A O 1
ATOM 778 N N . ALA A 1 96 ? 6.574 -3.406 9.382 1.00 95.56 96 ALA A N 1
ATOM 779 C CA . ALA A 1 96 ? 6.819 -4.596 10.199 1.00 95.56 96 ALA A CA 1
ATOM 780 C C . ALA A 1 96 ? 5.935 -5.782 9.770 1.00 95.56 96 ALA A C 1
ATOM 782 O O . ALA A 1 96 ? 6.417 -6.911 9.683 1.00 95.56 96 ALA A O 1
ATOM 783 N N . TRP A 1 97 ? 4.662 -5.527 9.451 1.00 96.38 97 TRP A N 1
ATOM 784 C CA . TRP A 1 97 ? 3.774 -6.540 8.879 1.00 96.38 97 TRP A CA 1
ATOM 785 C C . TRP A 1 97 ? 4.263 -7.025 7.510 1.00 96.38 97 TRP A C 1
ATOM 787 O O . TRP A 1 97 ? 4.356 -8.226 7.289 1.00 96.38 97 TRP A O 1
ATOM 797 N N . GLN A 1 98 ? 4.650 -6.128 6.600 1.00 95.50 98 GLN A N 1
ATOM 798 C CA . GLN A 1 98 ? 5.151 -6.530 5.282 1.00 95.50 98 GLN A CA 1
ATOM 799 C C . GLN A 1 98 ? 6.379 -7.446 5.401 1.00 95.50 98 GLN A C 1
ATOM 801 O O . GLN A 1 98 ? 6.497 -8.416 4.648 1.00 95.50 98 GLN A O 1
ATOM 806 N N . GLN A 1 99 ? 7.277 -7.165 6.349 1.00 92.94 99 GLN A N 1
ATOM 807 C CA . GLN A 1 99 ? 8.474 -7.968 6.615 1.00 92.94 99 GLN A CA 1
ATOM 808 C C . GLN A 1 99 ? 8.173 -9.348 7.216 1.00 92.94 99 GLN A C 1
ATOM 810 O O . GLN A 1 99 ? 9.004 -10.245 7.088 1.00 92.94 99 GLN A O 1
ATOM 815 N N . SER A 1 100 ? 7.013 -9.539 7.855 1.00 94.12 100 SER A N 1
ATOM 816 C CA . SER A 1 100 ? 6.610 -10.846 8.389 1.00 94.12 100 SER A CA 1
ATOM 817 C C . SER A 1 100 ? 5.991 -11.766 7.332 1.00 94.12 100 SER A C 1
ATOM 819 O O . SER A 1 100 ? 5.875 -12.972 7.561 1.00 94.12 100 SER A O 1
ATOM 821 N N . LEU A 1 101 ? 5.616 -11.224 6.167 1.00 93.31 101 LEU A N 1
ATOM 822 C CA . LEU A 1 101 ? 5.054 -12.001 5.067 1.00 93.31 101 LEU A CA 1
ATOM 823 C C . LEU A 1 101 ? 6.091 -12.967 4.469 1.00 93.31 101 LEU A C 1
ATOM 825 O O . LEU A 1 101 ? 7.280 -12.648 4.400 1.00 93.31 101 LEU A O 1
ATOM 829 N N . PRO A 1 102 ? 5.654 -14.128 3.947 1.00 93.75 102 PRO A N 1
ATOM 830 C CA . PRO A 1 102 ? 6.554 -15.061 3.283 1.00 93.75 102 PRO A CA 1
ATOM 831 C C . PRO A 1 102 ? 7.223 -14.422 2.051 1.00 93.75 102 PRO A C 1
ATOM 833 O O . PRO A 1 102 ? 6.647 -13.511 1.436 1.00 93.75 102 PRO A O 1
ATOM 836 N N . PRO A 1 103 ? 8.411 -14.914 1.648 1.00 94.12 103 PRO A N 1
ATOM 837 C CA . PRO A 1 103 ? 9.110 -14.438 0.459 1.00 94.12 103 PRO A CA 1
ATOM 838 C C . PRO A 1 103 ? 8.222 -14.457 -0.788 1.00 94.12 103 PRO A C 1
ATOM 840 O O . PRO A 1 103 ? 7.480 -15.413 -1.021 1.00 94.12 103 PRO A O 1
ATOM 843 N N . ASN A 1 104 ? 8.308 -13.406 -1.606 1.00 95.94 104 ASN A N 1
ATOM 844 C CA . ASN A 1 104 ? 7.495 -13.270 -2.808 1.00 95.94 104 ASN A CA 1
ATOM 845 C C . ASN A 1 104 ? 8.261 -12.518 -3.906 1.00 95.94 104 ASN A C 1
ATOM 847 O O . ASN A 1 104 ? 8.461 -11.310 -3.823 1.00 95.94 104 ASN A O 1
ATOM 851 N N . ALA A 1 105 ? 8.601 -13.214 -4.992 1.00 96.00 105 ALA A N 1
ATOM 852 C CA . ALA A 1 105 ? 9.354 -12.634 -6.105 1.00 96.00 105 ALA A CA 1
ATOM 853 C C . ALA A 1 105 ? 8.631 -11.468 -6.811 1.00 96.00 105 ALA A C 1
ATOM 855 O O . ALA A 1 105 ? 9.279 -10.615 -7.418 1.00 96.00 105 ALA A O 1
ATOM 856 N N . ALA A 1 106 ? 7.294 -11.424 -6.778 1.00 95.00 106 ALA A N 1
ATOM 857 C CA . ALA A 1 106 ? 6.529 -10.298 -7.310 1.00 95.00 106 ALA A CA 1
ATOM 858 C C . ALA A 1 106 ? 6.720 -9.050 -6.435 1.00 95.00 106 ALA A C 1
ATOM 860 O O . ALA A 1 106 ? 6.937 -7.961 -6.963 1.00 95.00 106 ALA A O 1
ATOM 861 N N . ARG A 1 107 ? 6.737 -9.227 -5.108 1.00 95.50 107 ARG A N 1
ATOM 862 C CA . ARG A 1 107 ? 7.038 -8.156 -4.154 1.00 95.50 107 ARG A CA 1
ATOM 863 C C . ARG A 1 107 ? 8.450 -7.630 -4.356 1.00 95.50 107 ARG A C 1
ATOM 865 O O . ARG A 1 107 ? 8.626 -6.427 -4.495 1.00 95.50 107 ARG A O 1
ATOM 872 N N . ASP A 1 108 ? 9.432 -8.520 -4.466 1.00 95.00 108 ASP A N 1
ATOM 873 C CA . ASP A 1 108 ? 10.831 -8.127 -4.667 1.00 95.00 108 ASP A CA 1
ATOM 874 C C . ASP A 1 108 ? 11.000 -7.270 -5.932 1.00 95.00 108 ASP A C 1
ATOM 876 O O . ASP A 1 108 ? 11.689 -6.249 -5.919 1.00 95.00 108 ASP A O 1
ATOM 880 N N . LYS A 1 109 ? 10.311 -7.636 -7.023 1.00 94.88 109 LYS A N 1
ATOM 881 C CA . LYS A 1 109 ? 10.275 -6.839 -8.261 1.00 94.88 109 LYS A CA 1
ATOM 882 C C . LYS A 1 109 ? 9.604 -5.482 -8.058 1.00 94.88 109 LYS A C 1
ATOM 884 O O . LYS A 1 109 ? 10.116 -4.486 -8.566 1.00 94.88 109 LYS A O 1
ATOM 889 N N . ALA A 1 110 ? 8.476 -5.440 -7.352 1.00 93.44 110 ALA A N 1
ATOM 890 C CA . ALA A 1 110 ? 7.752 -4.200 -7.093 1.00 93.44 110 ALA A CA 1
ATOM 891 C C . ALA A 1 110 ? 8.586 -3.222 -6.251 1.00 93.44 110 ALA A C 1
ATOM 893 O O . ALA A 1 110 ? 8.709 -2.050 -6.604 1.00 93.44 110 ALA A O 1
ATOM 894 N N . ILE A 1 111 ? 9.244 -3.730 -5.202 1.00 93.50 111 ILE A N 1
ATOM 895 C CA . ILE A 1 111 ? 10.176 -2.978 -4.355 1.00 93.50 111 ILE A CA 1
ATOM 896 C C . ILE A 1 111 ? 11.346 -2.446 -5.189 1.00 93.50 111 ILE A C 1
ATOM 898 O O . ILE A 1 111 ? 11.632 -1.250 -5.156 1.00 93.50 111 ILE A O 1
ATOM 902 N N . ALA A 1 112 ? 12.004 -3.312 -5.968 1.00 93.69 112 ALA A N 1
ATOM 903 C CA . ALA A 1 112 ? 13.174 -2.935 -6.762 1.00 93.69 112 ALA A CA 1
ATOM 904 C C . ALA A 1 112 ? 12.862 -1.847 -7.804 1.00 93.69 112 ALA A C 1
ATOM 906 O O . ALA A 1 112 ? 13.680 -0.956 -8.036 1.00 93.69 112 ALA A O 1
ATOM 907 N N . ASN A 1 113 ? 11.676 -1.903 -8.413 1.00 91.31 113 ASN A N 1
ATOM 908 C CA . ASN A 1 113 ? 11.253 -0.951 -9.440 1.00 91.31 113 ASN A CA 1
ATOM 909 C C . ASN A 1 113 ? 10.495 0.260 -8.878 1.00 91.31 113 ASN A C 1
ATOM 911 O O . ASN A 1 113 ? 10.232 1.199 -9.629 1.00 91.31 113 ASN A O 1
ATOM 915 N N . LYS A 1 114 ? 10.131 0.242 -7.588 1.00 91.69 114 LYS A N 1
ATOM 916 C CA . LYS A 1 114 ? 9.234 1.214 -6.941 1.00 91.69 114 LYS A CA 1
ATOM 917 C C . LYS A 1 114 ? 7.913 1.416 -7.698 1.00 91.69 114 LYS A C 1
ATOM 919 O O . LYS A 1 114 ? 7.404 2.532 -7.783 1.00 91.69 114 LYS A O 1
ATOM 924 N N . GLN A 1 115 ? 7.392 0.350 -8.302 1.00 90.38 115 GLN A N 1
ATOM 925 C CA . GLN A 1 115 ? 6.201 0.370 -9.155 1.00 90.38 115 GLN A CA 1
ATOM 926 C C . GLN A 1 115 ? 5.469 -0.976 -9.100 1.00 90.38 115 GLN A C 1
ATOM 928 O O . GLN A 1 115 ? 6.118 -1.994 -8.843 1.00 90.38 115 GLN A O 1
ATOM 933 N N . PRO A 1 116 ? 4.159 -1.014 -9.414 1.00 90.38 116 PRO A N 1
ATOM 934 C CA . PRO A 1 116 ? 3.441 -2.268 -9.607 1.00 90.38 116 PRO A CA 1
ATOM 935 C C . PRO A 1 116 ? 4.123 -3.171 -10.642 1.00 90.38 116 PRO A C 1
ATOM 937 O O . PRO A 1 116 ? 4.697 -2.703 -11.626 1.00 90.38 116 PRO A O 1
ATOM 940 N N . VAL A 1 117 ? 4.040 -4.483 -10.442 1.00 90.88 117 VAL A N 1
ATOM 941 C CA . VAL A 1 117 ? 4.716 -5.511 -11.252 1.00 90.88 117 VAL A CA 1
ATOM 942 C C . VAL A 1 117 ? 4.302 -5.458 -12.718 1.00 90.88 117 VAL A C 1
ATOM 944 O O . VAL A 1 117 ? 5.117 -5.694 -13.609 1.00 90.88 117 VAL A O 1
ATOM 947 N N . ASP A 1 118 ? 3.033 -5.165 -12.962 1.00 87.12 118 ASP A N 1
ATOM 948 C CA . ASP A 1 118 ? 2.437 -5.053 -14.281 1.00 87.12 118 ASP A CA 1
ATOM 949 C C . ASP A 1 118 ? 2.363 -3.604 -14.761 1.00 87.12 118 ASP A C 1
ATOM 951 O O . ASP A 1 118 ? 1.698 -3.369 -15.768 1.00 87.12 118 ASP A O 1
ATOM 955 N N . ALA A 1 119 ? 3.006 -2.637 -14.087 1.00 78.12 119 ALA A N 1
ATOM 956 C CA . ALA A 1 119 ? 3.103 -1.264 -14.575 1.00 78.12 119 ALA A CA 1
ATOM 957 C C . ALA A 1 119 ? 3.560 -1.285 -16.041 1.00 78.12 119 ALA A C 1
ATOM 959 O O . ALA A 1 119 ? 4.438 -2.082 -16.403 1.00 78.12 119 ALA A O 1
ATOM 960 N N . PRO A 1 120 ? 2.952 -0.464 -16.921 1.00 67.31 120 PRO A N 1
ATOM 961 C CA . PRO A 1 120 ? 3.365 -0.474 -18.306 1.00 67.31 120 PRO A CA 1
ATOM 962 C C . PRO A 1 120 ? 4.837 -0.094 -18.288 1.00 67.31 120 PRO A C 1
ATOM 964 O O . PRO A 1 120 ? 5.203 0.886 -17.632 1.00 67.31 120 PRO A O 1
ATOM 967 N N . ARG A 1 121 ? 5.690 -0.863 -18.978 1.00 54.31 121 ARG A N 1
ATOM 968 C CA . ARG A 1 121 ? 7.041 -0.386 -19.266 1.00 54.31 121 ARG A CA 1
ATOM 969 C C . ARG A 1 121 ? 6.832 0.959 -19.932 1.00 54.31 121 ARG A C 1
ATOM 971 O O . ARG A 1 121 ? 6.509 1.022 -21.116 1.00 54.31 121 ARG A O 1
ATOM 978 N N . THR A 1 122 ? 7.053 2.037 -19.186 1.00 47.19 122 THR A N 1
ATOM 979 C CA . THR A 1 122 ? 7.544 3.244 -19.816 1.00 47.19 122 THR A CA 1
ATOM 980 C C . THR A 1 122 ? 8.748 2.711 -20.575 1.00 47.19 122 THR A C 1
ATOM 982 O O . THR A 1 122 ? 9.584 2.055 -19.935 1.00 47.19 122 THR A O 1
ATOM 985 N N . PRO A 1 123 ? 8.816 2.824 -21.917 1.00 38.28 123 PRO A N 1
ATOM 986 C CA . PRO A 1 123 ? 10.071 2.543 -22.586 1.00 38.28 123 PRO A CA 1
ATOM 987 C C . PRO A 1 123 ? 11.058 3.366 -21.789 1.00 38.28 123 PRO A C 1
ATOM 989 O O . PRO A 1 123 ? 10.853 4.579 -21.671 1.00 38.28 123 PRO A O 1
ATOM 992 N N . ALA A 1 124 ? 11.971 2.685 -21.076 1.00 38.88 124 ALA A N 1
ATOM 993 C CA . ALA A 1 124 ? 12.942 3.347 -20.225 1.00 38.88 124 ALA A CA 1
ATOM 994 C C . ALA A 1 124 ? 13.406 4.502 -21.080 1.00 38.88 124 ALA A C 1
ATOM 996 O O . ALA A 1 124 ? 13.825 4.188 -22.196 1.00 38.88 124 ALA A O 1
ATOM 997 N N . LYS A 1 125 ? 13.168 5.768 -20.667 1.00 38.84 125 LYS A N 1
ATOM 998 C CA . LYS A 1 125 ? 13.628 6.946 -21.420 1.00 38.84 125 LYS A CA 1
ATOM 999 C C . LYS A 1 125 ? 15.011 6.542 -21.846 1.00 38.84 125 LYS A C 1
ATOM 1001 O O . LYS A 1 125 ? 15.821 6.363 -20.932 1.00 38.84 125 LYS A O 1
ATOM 1006 N N . ALA A 1 126 ? 15.178 6.195 -23.132 1.00 36.84 126 ALA A N 1
ATOM 1007 C CA . ALA A 1 126 ? 16.305 5.372 -23.554 1.00 36.84 126 ALA A CA 1
ATOM 1008 C C . ALA A 1 126 ? 17.479 6.112 -22.983 1.00 36.84 126 ALA A C 1
ATOM 1010 O O . ALA A 1 126 ? 17.563 7.293 -23.330 1.00 36.84 126 ALA A O 1
ATOM 1011 N N . LYS A 1 127 ? 18.170 5.523 -21.977 1.00 34.28 127 LYS A N 1
ATOM 1012 C CA . LYS A 1 127 ? 19.095 6.267 -21.109 1.00 34.28 127 LYS A CA 1
ATOM 1013 C C . LYS A 1 127 ? 19.819 7.165 -22.066 1.00 34.28 127 LYS A C 1
ATOM 1015 O O . LYS A 1 127 ? 20.471 6.628 -22.966 1.00 34.28 127 LYS A O 1
ATOM 1020 N N . SER A 1 128 ? 19.543 8.470 -21.982 1.00 34.56 128 SER A N 1
ATOM 1021 C CA . SER A 1 128 ? 20.129 9.433 -22.889 1.00 34.56 128 SER A CA 1
ATOM 1022 C C . SER A 1 128 ? 21.589 9.271 -22.573 1.00 34.56 128 SER A C 1
ATOM 1024 O O . SER A 1 128 ? 22.050 9.697 -21.513 1.00 34.56 128 SER A O 1
ATOM 1026 N N . THR A 1 129 ? 22.251 8.470 -23.400 1.00 31.98 129 THR A N 1
ATOM 1027 C CA . THR A 1 129 ? 23.661 8.199 -23.261 1.00 31.98 129 THR A CA 1
ATOM 1028 C C . THR A 1 129 ? 24.233 9.601 -23.283 1.00 31.98 129 THR A C 1
ATOM 1030 O O . THR A 1 129 ? 23.842 10.354 -24.187 1.00 31.98 129 THR A O 1
ATOM 1033 N N . PRO A 1 130 ? 24.977 10.009 -22.238 1.00 32.81 130 PRO A N 1
ATOM 1034 C CA . PRO A 1 130 ? 25.447 11.379 -22.122 1.00 32.81 130 PRO A CA 1
ATOM 1035 C C . PRO A 1 130 ? 26.028 11.739 -23.476 1.00 32.81 130 PRO A C 1
ATOM 1037 O O . PRO A 1 130 ? 26.813 10.959 -24.024 1.00 32.81 130 PRO A O 1
ATOM 1040 N N . GLY A 1 131 ? 25.466 12.800 -24.063 1.00 35.56 131 GLY A N 1
ATOM 1041 C CA . GLY A 1 131 ? 25.578 13.066 -25.482 1.00 35.56 131 GLY A CA 1
ATOM 1042 C C . GLY A 1 131 ? 27.008 12.846 -25.936 1.00 35.56 131 GLY A C 1
ATOM 1043 O O . GLY A 1 131 ? 27.924 13.510 -25.452 1.00 35.56 131 GLY A O 1
ATOM 1044 N N . LYS A 1 132 ? 27.197 11.934 -26.898 1.00 34.56 132 LYS A N 1
ATOM 1045 C CA . LYS A 1 132 ? 28.279 12.167 -27.845 1.00 34.56 132 LYS A CA 1
ATOM 1046 C C . LYS A 1 132 ? 28.029 13.587 -28.366 1.00 34.56 132 LYS A C 1
ATOM 1048 O O . LYS A 1 132 ? 26.895 13.865 -28.775 1.00 34.56 132 LYS A O 1
ATOM 1053 N N . PRO A 1 133 ? 29.010 14.496 -28.228 1.00 37.84 133 PRO A N 1
ATOM 1054 C CA . PRO A 1 133 ? 28.837 15.904 -28.573 1.00 37.84 133 PRO A CA 1
ATOM 1055 C C . PRO A 1 133 ? 28.298 15.956 -29.990 1.00 37.84 133 PRO A C 1
ATOM 1057 O O . PRO A 1 133 ? 28.727 15.108 -30.761 1.00 37.84 133 PRO A O 1
ATOM 1060 N N . ALA A 1 134 ? 27.356 16.865 -30.280 1.00 49.38 134 ALA A N 1
ATOM 1061 C CA . ALA A 1 134 ? 26.722 17.075 -31.585 1.00 49.38 134 ALA A CA 1
ATOM 1062 C C . ALA A 1 134 ? 27.649 16.662 -32.742 1.00 49.38 134 ALA A C 1
ATOM 1064 O O . ALA A 1 134 ? 28.438 17.460 -33.239 1.00 49.38 134 ALA A O 1
ATOM 1065 N N . GLN A 1 135 ? 27.624 15.374 -33.089 1.00 51.62 135 GLN A N 1
ATOM 1066 C CA . GLN A 1 135 ? 28.557 14.815 -34.047 1.00 51.62 135 GLN A CA 1
ATOM 1067 C C . GLN A 1 135 ? 27.901 15.111 -35.371 1.00 51.62 135 GLN A C 1
ATOM 1069 O O . GLN A 1 135 ? 26.825 14.589 -35.659 1.00 51.62 135 GLN A O 1
ATOM 1074 N N . ASP A 1 136 ? 28.517 16.078 -36.040 1.00 66.75 136 ASP A N 1
ATOM 1075 C CA . ASP A 1 136 ? 28.192 16.673 -37.320 1.00 66.75 136 ASP A CA 1
ATOM 1076 C C . ASP A 1 136 ? 27.123 15.883 -38.088 1.00 66.75 136 ASP A C 1
ATOM 1078 O O . ASP A 1 136 ? 27.393 14.859 -38.717 1.00 66.75 136 ASP A O 1
ATOM 1082 N N . ARG A 1 137 ? 25.860 16.304 -37.953 1.00 72.12 137 ARG A N 1
ATOM 1083 C CA . ARG A 1 137 ? 24.719 15.600 -38.559 1.00 72.12 137 ARG A CA 1
ATOM 1084 C C . ARG A 1 137 ? 24.849 15.547 -40.080 1.00 72.12 137 ARG A C 1
ATOM 1086 O O . ARG A 1 137 ? 24.417 14.563 -40.671 1.00 72.12 137 ARG A O 1
ATOM 1093 N N . ALA A 1 138 ? 25.530 16.532 -40.663 1.00 74.62 138 ALA A N 1
ATOM 1094 C CA . ALA A 1 138 ? 25.963 16.535 -42.053 1.00 74.62 138 ALA A CA 1
ATOM 1095 C C . ALA A 1 138 ? 26.912 15.363 -42.370 1.00 74.62 138 ALA A C 1
ATOM 1097 O O . ALA A 1 138 ? 26.776 14.698 -43.393 1.00 74.62 138 ALA A O 1
ATOM 1098 N N . ALA A 1 139 ? 27.848 15.032 -41.474 1.00 76.50 139 ALA A N 1
ATOM 1099 C CA . ALA A 1 139 ? 28.733 13.880 -41.651 1.00 76.50 139 ALA A CA 1
ATOM 1100 C C . ALA A 1 139 ? 27.981 12.543 -41.538 1.00 76.50 139 ALA A C 1
ATOM 1102 O O . ALA A 1 139 ? 28.301 11.595 -42.253 1.00 76.50 139 ALA A O 1
ATOM 1103 N N . ILE A 1 140 ? 26.961 12.461 -40.676 1.00 76.25 140 ILE A N 1
ATOM 1104 C CA . ILE A 1 140 ? 26.095 11.274 -40.567 1.00 76.25 140 ILE A CA 1
ATOM 1105 C C . ILE A 1 140 ? 25.226 11.119 -41.818 1.00 76.25 140 ILE A C 1
ATOM 1107 O O . ILE A 1 140 ? 25.069 10.000 -42.303 1.00 76.25 140 ILE A O 1
ATOM 1111 N N . PHE A 1 141 ? 24.695 12.225 -42.341 1.00 81.38 141 PHE A N 1
ATOM 1112 C CA . PHE A 1 141 ? 23.954 12.260 -43.597 1.00 81.38 141 PHE A CA 1
ATOM 1113 C C . PHE A 1 141 ? 24.817 11.735 -44.750 1.00 81.38 141 PHE A C 1
ATOM 1115 O O . PHE A 1 141 ? 24.477 10.723 -45.354 1.00 81.38 141 PHE A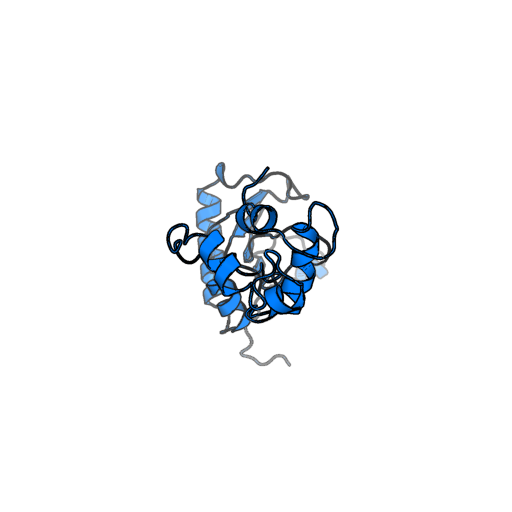 O 1
ATOM 1122 N N . LYS A 1 142 ? 26.014 12.304 -44.942 1.00 82.19 142 LYS A N 1
ATOM 1123 C CA . LYS A 1 142 ? 26.981 11.876 -45.972 1.00 82.19 142 LYS A CA 1
ATOM 1124 C C . LYS A 1 142 ? 27.451 10.429 -45.828 1.00 82.19 142 LYS A C 1
ATOM 1126 O O . LYS A 1 142 ? 27.824 9.801 -46.810 1.00 82.19 142 LYS A O 1
ATOM 1131 N N . ALA A 1 143 ? 27.486 9.896 -44.608 1.00 80.81 143 ALA A N 1
ATOM 1132 C CA . ALA A 1 143 ? 27.839 8.497 -44.367 1.00 80.81 143 ALA A CA 1
ATOM 1133 C C . ALA A 1 143 ? 26.695 7.520 -44.694 1.00 80.81 143 ALA A C 1
ATOM 1135 O O . ALA A 1 143 ? 26.940 6.318 -44.806 1.00 80.81 143 ALA A O 1
ATOM 1136 N N . LYS A 1 144 ? 25.456 8.016 -44.776 1.00 80.25 144 LYS A N 1
ATOM 1137 C CA . LYS A 1 144 ? 24.256 7.239 -45.104 1.00 80.25 144 LYS A CA 1
ATOM 1138 C C . LYS A 1 144 ? 23.875 7.363 -46.577 1.00 80.25 144 LYS A C 1
ATOM 1140 O O . LYS A 1 144 ? 23.411 6.372 -47.132 1.00 80.25 144 LYS A O 1
ATOM 1145 N N . ASP A 1 145 ? 24.120 8.528 -47.168 1.00 84.12 145 ASP A N 1
ATOM 1146 C CA . ASP A 1 145 ? 23.943 8.825 -48.588 1.00 84.12 145 ASP A CA 1
ATOM 1147 C C . ASP A 1 145 ? 24.986 8.028 -49.386 1.00 84.12 145 ASP A C 1
ATOM 1149 O O . ASP A 1 145 ? 26.140 8.429 -49.569 1.00 84.12 145 ASP A O 1
ATOM 1153 N N . THR A 1 146 ? 24.611 6.796 -49.725 1.00 81.88 146 THR A N 1
ATOM 1154 C CA . THR A 1 146 ? 25.534 5.785 -50.248 1.00 81.88 146 THR A CA 1
ATOM 1155 C C . THR A 1 146 ? 25.699 5.965 -51.747 1.00 81.88 146 THR A C 1
ATOM 1157 O O . THR A 1 146 ? 26.795 5.763 -52.280 1.00 81.88 146 THR A O 1
ATOM 1160 N N . ASN A 1 147 ? 24.620 6.366 -52.417 1.00 83.62 147 ASN A N 1
ATOM 1161 C CA . ASN A 1 147 ? 24.622 6.709 -53.830 1.00 83.62 147 ASN A CA 1
ATOM 1162 C C . ASN A 1 147 ? 25.099 8.155 -54.101 1.00 83.62 147 ASN A C 1
ATOM 1164 O O . ASN A 1 147 ? 25.410 8.464 -55.253 1.00 83.62 147 ASN A O 1
ATOM 1168 N N . ARG A 1 148 ? 25.268 8.982 -53.057 1.00 81.88 148 ARG A N 1
ATOM 1169 C CA . ARG A 1 148 ? 25.734 10.379 -53.112 1.00 81.88 148 ARG A CA 1
ATOM 1170 C C . ARG A 1 148 ? 24.830 11.266 -53.957 1.00 81.88 148 ARG A C 1
ATOM 1172 O O . ARG A 1 148 ? 25.327 12.141 -54.672 1.00 81.88 148 ARG A O 1
ATOM 1179 N N . ASP A 1 149 ? 23.528 11.012 -53.906 1.00 85.06 149 ASP A N 1
ATOM 1180 C CA . ASP A 1 149 ? 22.537 11.785 -54.653 1.00 85.06 149 ASP A CA 1
ATOM 1181 C C . ASP A 1 149 ? 22.076 13.051 -53.911 1.00 85.06 149 ASP A C 1
ATOM 1183 O O . ASP A 1 149 ? 21.327 13.855 -54.469 1.00 85.06 149 ASP A O 1
ATOM 1187 N N . GLY A 1 150 ? 22.589 13.283 -52.696 1.00 81.31 150 GLY A N 1
ATOM 1188 C CA . GLY A 1 150 ? 22.255 14.446 -51.879 1.00 81.31 150 GLY A CA 1
ATOM 1189 C C . GLY A 1 150 ? 20.933 14.300 -51.128 1.00 81.31 150 GLY A C 1
ATOM 1190 O O . GLY A 1 150 ? 20.485 15.262 -50.503 1.00 81.31 150 GLY A O 1
ATOM 1191 N N . THR A 1 151 ? 20.323 13.115 -51.156 1.00 87.94 151 THR A N 1
ATOM 1192 C CA . THR A 1 151 ? 19.106 12.765 -50.426 1.00 87.94 151 THR A CA 1
ATOM 1193 C C . THR A 1 151 ? 19.277 11.419 -49.720 1.00 87.94 151 THR A C 1
ATOM 1195 O O . THR A 1 151 ? 20.175 10.639 -50.012 1.00 87.94 151 THR A O 1
ATOM 1198 N N . LEU A 1 152 ? 18.444 11.140 -48.720 1.00 86.00 152 LEU A N 1
ATOM 1199 C CA . LEU A 1 152 ? 18.375 9.819 -48.104 1.00 86.00 152 LEU A CA 1
ATOM 1200 C C . LEU A 1 152 ? 17.056 9.161 -48.454 1.00 86.00 152 LEU A C 1
ATOM 1202 O O . LEU A 1 152 ? 15.998 9.543 -47.944 1.00 86.00 152 LEU A O 1
ATOM 1206 N N . SER A 1 153 ? 17.136 8.106 -49.256 1.00 87.44 153 SER A N 1
ATOM 1207 C CA . SER A 1 153 ? 16.010 7.205 -49.449 1.00 87.44 153 SER A CA 1
ATOM 1208 C C . SER A 1 153 ? 15.655 6.482 -48.143 1.00 87.44 153 SER A C 1
ATOM 1210 O O . SER A 1 153 ? 16.487 6.292 -47.245 1.00 87.44 153 SER A O 1
ATOM 1212 N N . LEU A 1 154 ? 14.415 5.995 -48.036 1.00 82.94 154 LEU A N 1
ATOM 1213 C CA . LEU A 1 154 ? 13.989 5.162 -46.905 1.00 82.94 154 LEU A CA 1
ATOM 1214 C C . LEU A 1 154 ? 14.929 3.961 -46.699 1.00 82.94 154 LEU A C 1
ATOM 1216 O O . LEU A 1 154 ? 15.223 3.584 -45.567 1.00 82.94 154 LEU A O 1
ATOM 1220 N N . GLN A 1 155 ? 15.436 3.378 -47.784 1.00 82.75 155 GLN A N 1
ATOM 1221 C CA . GLN A 1 155 ? 16.337 2.232 -47.728 1.00 82.75 155 GLN A CA 1
ATOM 1222 C C . GLN A 1 155 ? 17.698 2.596 -47.113 1.00 82.75 155 GLN A C 1
ATOM 1224 O O . GLN A 1 155 ? 18.188 1.879 -46.238 1.00 82.75 155 GLN A O 1
ATOM 1229 N N . GLU A 1 156 ? 18.283 3.727 -47.502 1.00 83.69 156 GLU A N 1
ATOM 1230 C CA . GLU A 1 156 ? 19.554 4.220 -46.951 1.00 83.69 156 GLU A CA 1
ATOM 1231 C C . GLU A 1 156 ? 19.413 4.693 -45.502 1.00 83.69 156 GLU A C 1
ATOM 1233 O O . GLU A 1 156 ? 20.280 4.441 -44.655 1.00 83.69 156 GLU A O 1
ATOM 1238 N N . TYR A 1 157 ? 18.275 5.308 -45.174 1.00 81.75 157 TYR A N 1
ATOM 1239 C CA . TYR A 1 157 ? 17.946 5.685 -43.806 1.00 81.75 157 TYR A CA 1
ATOM 1240 C C . TYR A 1 157 ? 17.935 4.459 -42.879 1.00 81.75 157 TYR A C 1
ATOM 1242 O O . TYR A 1 157 ? 18.576 4.486 -41.817 1.00 81.75 157 TYR A O 1
ATOM 1250 N N . LEU A 1 158 ? 17.279 3.375 -43.313 1.00 81.75 158 LEU A N 1
ATOM 1251 C CA . LEU A 1 158 ? 17.087 2.141 -42.546 1.00 81.75 158 LEU A CA 1
ATOM 1252 C C . LEU A 1 158 ? 18.324 1.237 -42.472 1.00 81.75 158 LEU A C 1
ATOM 1254 O O . LEU A 1 158 ? 18.450 0.490 -41.508 1.00 81.75 158 LEU A O 1
ATOM 1258 N N . HIS A 1 159 ? 19.272 1.338 -43.411 1.00 75.12 159 HIS A N 1
ATOM 1259 C CA . HIS A 1 159 ? 20.403 0.404 -43.549 1.00 75.12 159 HIS A CA 1
ATOM 1260 C C . HIS A 1 159 ? 21.287 0.230 -42.289 1.00 75.12 159 HIS A C 1
ATOM 1262 O O . HIS A 1 159 ? 22.007 -0.756 -42.160 1.00 75.12 159 HIS A O 1
ATOM 1268 N N . ARG A 1 160 ? 21.243 1.166 -41.328 1.00 62.91 160 ARG A N 1
ATOM 1269 C CA . ARG A 1 160 ? 21.909 1.039 -40.012 1.00 62.91 160 ARG A CA 1
ATOM 1270 C C . ARG A 1 160 ? 21.000 1.376 -38.823 1.00 62.91 160 ARG A C 1
ATOM 1272 O O . ARG A 1 160 ? 21.499 1.776 -37.771 1.00 62.91 160 ARG A O 1
ATOM 1279 N N . PHE A 1 161 ? 19.682 1.293 -38.993 1.00 68.81 161 PHE A N 1
ATOM 1280 C CA . PHE A 1 161 ? 18.733 1.469 -37.893 1.00 68.81 161 PHE A CA 1
ATOM 1281 C C . PHE A 1 161 ? 18.563 0.133 -37.148 1.00 68.81 161 PHE A C 1
ATOM 1283 O O . PHE A 1 161 ? 18.221 -0.855 -37.787 1.00 68.81 161 PHE A O 1
ATOM 1290 N N . PRO A 1 162 ? 18.788 0.070 -35.819 1.00 63.53 162 PRO A N 1
ATOM 1291 C CA . PRO A 1 162 ? 18.640 -1.173 -35.049 1.00 63.53 162 PRO A CA 1
ATOM 1292 C C . PRO A 1 162 ? 17.211 -1.735 -35.050 1.00 63.53 162 PRO A C 1
ATOM 1294 O O . PRO A 1 162 ? 17.021 -2.930 -34.854 1.00 63.53 162 PRO A O 1
ATOM 1297 N N . ASP A 1 163 ? 16.223 -0.861 -35.252 1.00 74.94 163 ASP A N 1
ATOM 1298 C CA . ASP A 1 163 ? 14.806 -1.188 -35.362 1.00 74.94 163 ASP A CA 1
ATOM 1299 C C . ASP A 1 163 ? 14.249 -0.559 -36.648 1.00 74.94 163 ASP A C 1
ATOM 1301 O O . ASP A 1 163 ? 14.026 0.655 -36.737 1.00 74.94 163 ASP A O 1
ATOM 1305 N N . GLU A 1 164 ? 14.050 -1.390 -37.671 1.00 75.38 164 GLU A N 1
ATOM 1306 C CA . GLU A 1 164 ? 13.499 -0.944 -38.949 1.00 75.38 164 GLU A CA 1
ATOM 1307 C C . GLU A 1 164 ? 12.038 -0.491 -38.841 1.00 75.38 164 GLU A C 1
ATOM 1309 O O . GLU A 1 164 ? 11.616 0.405 -39.577 1.00 75.38 164 GLU A O 1
ATOM 1314 N N . ALA A 1 165 ? 11.252 -1.084 -37.936 1.00 73.81 165 ALA A N 1
ATOM 1315 C CA . ALA A 1 165 ? 9.846 -0.738 -37.763 1.00 73.81 165 ALA A CA 1
ATOM 1316 C C . ALA A 1 165 ? 9.706 0.664 -37.160 1.00 73.81 165 ALA A C 1
ATOM 1318 O O . ALA A 1 165 ? 8.859 1.452 -37.592 1.00 73.81 165 ALA A O 1
ATOM 1319 N N . GLU A 1 166 ? 10.573 1.007 -36.209 1.00 72.94 166 GLU A N 1
ATOM 1320 C CA . GLU A 1 166 ? 10.665 2.360 -35.671 1.00 72.94 166 GLU A CA 1
ATOM 1321 C C . GLU A 1 166 ? 11.202 3.354 -36.712 1.00 72.94 166 GLU A C 1
ATOM 1323 O O . GLU A 1 166 ? 10.644 4.443 -36.869 1.00 72.94 166 GLU A O 1
ATOM 1328 N N . GLY A 1 167 ? 12.229 2.974 -37.479 1.00 74.44 167 GLY A N 1
ATOM 1329 C CA . GLY A 1 167 ? 12.773 3.809 -38.552 1.00 74.44 167 GLY A CA 1
ATOM 1330 C C . GLY A 1 167 ? 11.722 4.178 -39.607 1.00 74.44 167 GLY A C 1
ATOM 1331 O O . GLY A 1 167 ? 11.585 5.350 -39.957 1.00 74.44 167 GLY A O 1
ATOM 1332 N N . ARG A 1 168 ? 10.899 3.211 -40.040 1.00 80.19 168 ARG A N 1
ATOM 1333 C CA . ARG A 1 168 ? 9.795 3.439 -40.994 1.00 80.19 168 ARG A CA 1
ATOM 1334 C C . ARG A 1 168 ? 8.705 4.352 -40.443 1.00 80.19 168 ARG A C 1
ATOM 1336 O O . ARG A 1 168 ? 8.116 5.110 -41.202 1.00 80.19 168 ARG A O 1
ATOM 1343 N N . ARG A 1 169 ? 8.432 4.303 -39.134 1.00 79.06 169 ARG A N 1
ATOM 1344 C CA . ARG A 1 169 ? 7.469 5.211 -38.485 1.00 79.06 169 ARG A CA 1
ATOM 1345 C C . ARG A 1 169 ? 7.988 6.642 -38.400 1.00 79.06 169 ARG A C 1
ATOM 1347 O O . ARG A 1 169 ? 7.198 7.577 -38.451 1.00 79.06 169 ARG A O 1
ATOM 1354 N N . ARG A 1 170 ? 9.300 6.808 -38.240 1.00 76.00 170 ARG A N 1
ATOM 1355 C CA . ARG A 1 170 ? 9.942 8.113 -38.060 1.00 76.00 170 ARG A CA 1
ATOM 1356 C C . ARG A 1 170 ? 10.243 8.818 -39.376 1.00 76.00 170 ARG A C 1
ATOM 1358 O O . ARG A 1 170 ? 10.156 10.038 -39.422 1.00 76.00 170 ARG A O 1
ATOM 1365 N N . PHE A 1 171 ? 10.552 8.080 -40.437 1.00 81.56 171 PHE A N 1
ATOM 1366 C CA . PHE A 1 171 ? 10.914 8.655 -41.733 1.00 81.56 171 PHE A CA 1
ATOM 1367 C C . PHE A 1 171 ? 9.906 9.715 -42.250 1.00 81.56 171 PHE A C 1
ATOM 1369 O O . PHE A 1 171 ? 10.331 10.848 -42.474 1.00 81.56 171 PHE A O 1
ATOM 1376 N N . PRO A 1 172 ? 8.575 9.465 -42.281 1.00 81.00 172 PRO A N 1
ATOM 1377 C CA . PRO A 1 172 ? 7.596 10.453 -42.755 1.00 81.00 172 PRO A CA 1
ATOM 1378 C C . PRO A 1 172 ? 7.422 11.672 -41.840 1.00 81.00 172 PRO A C 1
ATOM 1380 O O . PRO A 1 172 ? 6.754 12.629 -42.208 1.00 81.00 172 PRO A O 1
ATOM 1383 N N . THR A 1 173 ? 7.946 11.628 -40.610 1.00 79.50 173 THR A N 1
ATOM 1384 C CA . THR A 1 173 ? 7.861 12.767 -39.679 1.00 79.50 173 THR A CA 1
ATOM 1385 C C . THR A 1 173 ? 8.925 13.825 -39.946 1.00 79.50 173 THR A C 1
ATOM 1387 O O . THR A 1 173 ? 8.820 14.933 -39.425 1.00 79.50 173 THR A O 1
ATOM 1390 N N . PHE A 1 174 ? 9.943 13.479 -40.734 1.00 76.62 174 PHE A N 1
ATOM 1391 C CA . PHE A 1 174 ? 11.062 14.357 -41.060 1.00 76.62 174 PHE A CA 1
ATOM 1392 C C . PHE A 1 174 ? 11.048 14.820 -42.515 1.00 76.62 174 PHE A C 1
ATOM 1394 O O . PHE A 1 174 ? 11.540 15.911 -42.786 1.00 76.62 174 PHE A O 1
ATOM 1401 N N . ASP A 1 175 ? 10.429 14.034 -43.396 1.00 82.25 175 ASP A N 1
ATOM 1402 C CA . ASP A 1 175 ? 10.097 14.395 -44.773 1.00 82.25 175 ASP A CA 1
ATOM 1403 C C . ASP A 1 175 ? 9.011 15.488 -44.749 1.00 82.25 175 ASP A C 1
ATOM 1405 O O . ASP A 1 175 ? 7.806 15.236 -44.640 1.00 82.25 175 ASP A O 1
ATOM 1409 N N . THR A 1 176 ? 9.464 16.738 -44.697 1.00 81.31 176 THR A N 1
ATOM 1410 C CA . THR A 1 176 ? 8.627 17.915 -44.455 1.00 81.31 176 THR A CA 1
ATOM 1411 C C . THR A 1 176 ? 7.923 18.337 -45.734 1.00 81.31 176 THR A C 1
ATOM 1413 O O . THR A 1 176 ? 6.771 18.782 -45.689 1.00 81.31 176 THR A O 1
ATOM 1416 N N . ASN A 1 177 ? 8.610 18.200 -46.867 1.00 81.19 177 ASN A N 1
ATOM 1417 C CA . ASN A 1 177 ? 8.059 18.474 -48.188 1.00 81.19 177 ASN A CA 1
ATOM 1418 C C . ASN A 1 177 ? 7.251 17.283 -48.761 1.00 81.19 177 ASN A C 1
ATOM 1420 O O . ASN A 1 177 ? 6.501 17.486 -49.717 1.00 81.19 177 ASN A O 1
ATOM 1424 N N . LYS A 1 178 ? 7.303 16.107 -48.118 1.00 84.12 178 LYS A N 1
ATOM 1425 C CA . LYS A 1 178 ? 6.592 14.868 -48.476 1.00 84.12 178 LYS A CA 1
ATOM 1426 C C . LYS A 1 178 ? 6.982 14.329 -49.848 1.00 84.12 178 LYS A C 1
ATOM 1428 O O . LYS A 1 178 ? 6.129 13.786 -50.558 1.00 84.12 178 LYS A O 1
ATOM 1433 N N . ASP A 1 179 ? 8.239 14.510 -50.234 1.00 83.94 179 ASP A N 1
ATOM 1434 C CA . ASP A 1 179 ? 8.760 14.039 -51.518 1.00 83.94 179 ASP A CA 1
ATOM 1435 C C . ASP A 1 179 ? 9.223 12.570 -51.481 1.00 83.94 179 ASP A C 1
ATOM 1437 O O . ASP A 1 179 ? 9.529 11.986 -52.523 1.00 83.94 179 ASP A O 1
ATOM 1441 N N . GLY A 1 180 ? 9.178 11.934 -50.305 1.00 82.50 180 GLY A N 1
ATOM 1442 C CA . GLY A 1 180 ? 9.531 10.534 -50.104 1.00 82.50 180 GLY A CA 1
ATOM 1443 C C . GLY A 1 180 ? 11.023 10.290 -49.871 1.00 82.50 180 GLY A C 1
ATOM 1444 O O . GLY A 1 180 ? 11.419 9.127 -49.724 1.00 82.50 180 GLY A O 1
ATOM 1445 N N . VAL A 1 181 ? 11.839 11.344 -49.803 1.00 87.69 181 VAL A N 1
ATOM 1446 C CA . VAL A 1 181 ? 13.256 11.304 -49.432 1.00 87.69 181 VAL A CA 1
ATOM 1447 C C . VAL A 1 181 ? 13.527 12.281 -48.282 1.00 87.69 181 VAL A C 1
ATOM 1449 O O . VAL A 1 181 ? 12.653 13.022 -47.853 1.00 87.69 181 VAL A O 1
ATOM 1452 N N . LEU A 1 182 ? 14.718 12.225 -47.687 1.00 86.12 182 LEU A N 1
ATOM 1453 C CA . LEU A 1 182 ? 15.143 13.224 -46.702 1.00 86.12 182 LEU A CA 1
ATOM 1454 C C . LEU A 1 182 ? 16.311 14.018 -47.260 1.00 86.12 182 LEU A C 1
ATOM 1456 O O . LEU A 1 182 ? 17.366 13.447 -47.535 1.00 86.12 182 LEU A O 1
ATOM 1460 N N . SER A 1 183 ? 16.143 15.329 -47.367 1.00 87.25 183 SER A N 1
ATOM 1461 C CA . SER A 1 183 ? 17.246 16.255 -47.641 1.00 87.25 183 SER A CA 1
ATOM 1462 C C . SER A 1 183 ? 18.210 16.367 -46.450 1.00 87.25 183 SER A C 1
ATOM 1464 O O . SER A 1 183 ? 17.880 16.011 -45.309 1.00 87.25 183 SER A O 1
ATOM 1466 N N . GLU A 1 184 ? 19.419 16.885 -46.689 1.00 83.38 184 GLU A N 1
ATOM 1467 C CA . GLU A 1 184 ? 20.397 17.149 -45.625 1.00 83.38 184 GLU A CA 1
ATOM 1468 C C . GLU A 1 184 ? 19.805 18.094 -44.567 1.00 83.38 184 GLU A C 1
ATOM 1470 O O . GLU A 1 184 ? 19.974 17.886 -43.364 1.00 83.38 184 GLU A O 1
ATOM 1475 N N . GLU A 1 185 ? 19.030 19.091 -44.992 1.00 81.06 185 GLU A N 1
ATOM 1476 C CA . GLU A 1 185 ? 18.382 20.071 -44.127 1.00 81.06 185 GLU A CA 1
ATOM 1477 C C . GLU A 1 185 ? 17.314 19.436 -43.226 1.00 81.06 185 GLU A C 1
ATOM 1479 O O . GLU A 1 185 ? 17.283 19.689 -42.013 1.00 81.06 185 GLU A O 1
ATOM 1484 N N . GLU A 1 186 ? 16.462 18.575 -43.781 1.00 82.94 186 GLU A N 1
ATOM 1485 C CA . GLU A 1 186 ? 15.460 17.813 -43.024 1.00 82.94 186 GLU A CA 1
ATOM 1486 C C . GLU A 1 186 ? 16.122 16.847 -42.039 1.00 82.94 186 GLU A C 1
ATOM 1488 O O . GLU A 1 186 ? 15.700 16.717 -40.884 1.00 82.94 186 GLU A O 1
ATOM 1493 N N . PHE A 1 187 ? 17.233 16.232 -42.445 1.00 80.81 187 PHE A N 1
ATOM 1494 C CA . PHE A 1 187 ? 17.989 15.323 -41.596 1.00 80.81 187 PHE A CA 1
ATOM 1495 C C . PHE A 1 187 ? 18.709 16.039 -40.444 1.00 80.81 187 PHE A C 1
ATOM 1497 O O . PHE A 1 187 ? 18.715 15.577 -39.297 1.00 80.81 187 PHE A O 1
ATOM 1504 N N . VAL A 1 188 ? 19.300 17.202 -40.708 1.00 76.00 188 VAL A N 1
ATOM 1505 C CA . VAL A 1 188 ? 20.031 17.985 -39.704 1.00 76.00 188 VAL A CA 1
ATOM 1506 C C . VAL A 1 188 ? 19.079 18.658 -38.715 1.00 76.00 188 VAL A C 1
ATOM 1508 O O . VAL A 1 188 ? 19.434 18.819 -37.541 1.00 76.00 188 VAL A O 1
ATOM 1511 N N . THR A 1 189 ? 17.864 19.017 -39.131 1.00 69.69 189 THR A N 1
ATOM 1512 C CA . THR A 1 189 ? 16.859 19.647 -38.259 1.00 69.69 189 THR A CA 1
ATOM 1513 C C . THR A 1 189 ? 16.139 18.664 -37.326 1.00 69.69 189 THR A C 1
ATOM 1515 O O . THR A 1 189 ? 15.542 19.106 -36.338 1.00 69.69 189 THR A O 1
ATOM 1518 N N . MET A 1 190 ? 16.288 17.346 -37.523 1.00 64.81 190 MET A N 1
ATOM 1519 C CA . MET A 1 190 ? 15.702 16.306 -36.662 1.00 64.81 190 MET A CA 1
ATOM 1520 C C . MET A 1 190 ? 15.961 16.553 -35.162 1.00 64.81 190 MET A C 1
ATOM 1522 O O . MET A 1 190 ? 17.095 16.545 -34.681 1.00 64.81 190 MET A O 1
ATOM 1526 N N . GLY A 1 191 ? 14.910 16.765 -34.369 1.00 52.88 191 GLY A N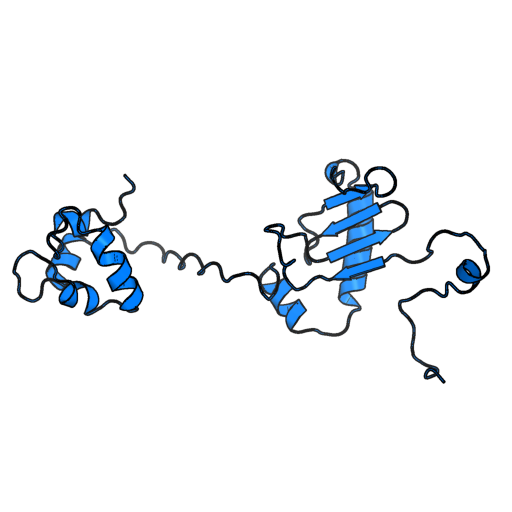 1
ATOM 1527 C CA . GLY A 1 191 ? 15.014 16.907 -32.909 1.00 52.88 191 GLY A CA 1
ATOM 1528 C C . GLY A 1 191 ? 15.347 18.310 -32.384 1.00 52.88 191 GLY A C 1
ATOM 1529 O O . GLY A 1 191 ? 15.460 18.471 -31.169 1.00 52.88 191 GLY A O 1
ATOM 1530 N N . LYS A 1 192 ? 15.445 19.340 -33.239 1.00 52.12 192 LYS A N 1
ATOM 1531 C CA . LYS A 1 192 ? 15.182 20.706 -32.762 1.00 52.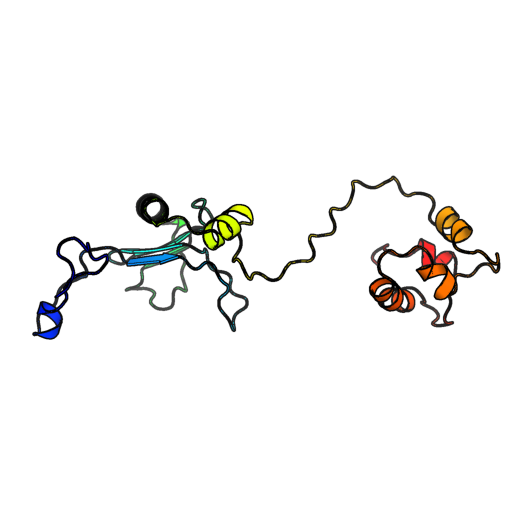12 192 LYS A CA 1
ATOM 1532 C C . LYS A 1 192 ? 13.672 20.806 -32.550 1.00 52.12 192 LYS A C 1
ATOM 1534 O O . LYS A 1 192 ? 12.917 20.750 -33.515 1.00 52.12 192 LYS A O 1
ATOM 1539 N N . LYS A 1 193 ? 13.228 20.891 -31.290 1.00 41.28 193 LYS A N 1
ATOM 1540 C CA . LYS A 1 193 ? 11.851 21.310 -30.990 1.00 41.28 193 LYS A CA 1
ATOM 1541 C C . LYS A 1 193 ? 11.602 22.620 -31.747 1.00 41.28 193 LYS A C 1
ATOM 1543 O O . LYS A 1 193 ? 12.391 23.551 -31.587 1.00 41.28 193 LYS A O 1
ATOM 1548 N N . ARG A 1 194 ? 10.572 22.643 -32.593 1.00 44.19 194 ARG A N 1
ATOM 1549 C CA . ARG A 1 194 ? 9.930 23.899 -32.982 1.00 44.19 194 ARG A CA 1
ATOM 1550 C C . ARG A 1 194 ? 9.193 24.462 -31.775 1.00 44.19 194 ARG A C 1
ATOM 1552 O O . ARG A 1 194 ? 8.695 23.637 -30.973 1.00 44.19 194 ARG A O 1
#

Sequence (194 aa):
GRPDNVQSDGEDVSDIWLGASRPRQKPLYWEWLFRVWGDEYLPPMLAIRDGQWKLLVNHDGSKAELYDIPRDCAEEHDVAEAHPEIVKELTGRLVAWQQSLPPNAARDKAIANKQPVDAPRTPAKAKSTPGKPAQDRAAIFKAKDTNRDGTLSLQEYLHRFPDEAEGRRRFPTFDTNKDGVLSEEEFVTMGKKR

Secondary structure (DSSP, 8-state):
---TT---SS---HHHHTT-----SS-EEEE--SPPTT-S----SEEEEETTEEEEE-TTS-S-EEEETTT-TT-----GGG-HHHHHHHHHHHHHHHHHSPP-HHHHHHHHHTS-TT-----------S------HHHHHHHH-SS-SSEE-HHHHHTT-S-HHHHHHHHHHH-SS-SSSEEHHHHHHTT---

pLDDT: mean 83.17, std 17.0, range [31.98, 98.75]